Protein AF-A0A7S3V4P1-F1 (afdb_monomer_lite)

Foldseek 3Di:
DDDPDPDDDPDDDPQVPQAAAEAEAEQCFLVPVQVVCVVVHVRHPYGYYDHDDVVRVVNNVVVVVVVDDPPPPDPPPPPVDDDPPPPPPPPPPVPPCPPVPCPPVNVVVVVVVVPDDPVVVCVVVDPPDPPPPPDPVPDPPPPPPPDDDDDDDDDDDDDDDDDDDDDPPPPPPPPPPPPPPPDPPPPPPPPPVPDDPPPPPD

Sequence (202 aa):
AYYDEYNNSEGSEDTNGWDGKTFLDIGSGAGRLVIGVAALHPGIKLCKGLEILPGLHDASLQSLEKCRIRHDTEEIEITEEEHLSTSSETTNSEEFEIEEPLTQGMQSMQNALAEMTPEEWKAILGDFEFDDEMFDASEGNDTIDSGDGVDKEDVVVAKEGEAGTVLDEDDDNVTFNHTAADQRKIEHNIAPAFTLPSDEVL

Structure (mmCIF, N/CA/C/O backbone):
data_AF-A0A7S3V4P1-F1
#
_entry.id   AF-A0A7S3V4P1-F1
#
loop_
_atom_site.group_PDB
_atom_site.id
_atom_site.type_symbol
_atom_site.label_atom_id
_atom_site.label_alt_id
_atom_site.label_comp_id
_atom_site.label_asym_id
_atom_site.label_entity_id
_atom_site.label_seq_id
_atom_site.pdbx_PDB_ins_code
_atom_site.Cartn_x
_atom_site.Cartn_y
_atom_site.Cartn_z
_atom_site.occupancy
_atom_site.B_iso_or_equiv
_atom_site.auth_seq_id
_atom_site.auth_comp_id
_atom_site.auth_asym_id
_atom_site.auth_atom_id
_atom_site.pdbx_PDB_model_num
ATOM 1 N N . ALA A 1 1 ? 7.989 -7.485 29.035 1.00 44.53 1 ALA A N 1
ATOM 2 C CA . ALA A 1 1 ? 6.825 -6.742 28.512 1.00 44.53 1 ALA A CA 1
ATOM 3 C C . ALA A 1 1 ? 5.562 -7.381 29.069 1.00 44.53 1 ALA A C 1
ATOM 5 O O . ALA A 1 1 ? 5.448 -8.598 29.043 1.00 44.53 1 ALA A O 1
ATOM 6 N N . TYR A 1 2 ? 4.703 -6.563 29.670 1.00 44.69 2 TYR A N 1
ATOM 7 C CA . TYR A 1 2 ? 3.450 -6.944 30.317 1.00 44.69 2 TYR A CA 1
ATOM 8 C C . TYR A 1 2 ? 2.461 -7.375 29.223 1.00 44.69 2 TYR A C 1
ATOM 10 O O . TYR A 1 2 ? 2.083 -6.551 28.393 1.00 44.69 2 TYR A O 1
ATOM 18 N N . TYR A 1 3 ? 2.129 -8.665 29.146 1.00 52.84 3 TYR A N 1
ATOM 19 C CA . TYR A 1 3 ? 0.999 -9.108 28.334 1.00 52.84 3 TYR A CA 1
ATOM 20 C C . TYR A 1 3 ? -0.255 -8.728 29.112 1.00 52.84 3 TYR A C 1
ATOM 22 O O . TYR A 1 3 ? -0.565 -9.370 30.112 1.00 52.84 3 TYR A O 1
ATOM 30 N N . ASP A 1 4 ? -0.918 -7.648 28.696 1.00 51.56 4 ASP A N 1
ATOM 31 C CA . ASP A 1 4 ? -2.261 -7.341 29.180 1.00 51.56 4 ASP A CA 1
ATOM 32 C C . ASP A 1 4 ? -3.159 -8.531 28.839 1.00 51.56 4 ASP A C 1
ATOM 34 O O . ASP A 1 4 ? -3.371 -8.864 27.668 1.00 51.56 4 ASP A O 1
ATOM 38 N N . GLU A 1 5 ? -3.628 -9.195 29.891 1.00 57.00 5 GLU A N 1
ATOM 39 C CA . GLU A 1 5 ? -4.655 -10.222 29.846 1.00 57.00 5 GLU A CA 1
ATOM 40 C C . GLU A 1 5 ? -5.869 -9.635 29.121 1.00 57.00 5 GLU A C 1
ATOM 42 O O . GLU A 1 5 ? -6.554 -8.743 29.624 1.00 57.00 5 GLU A O 1
ATOM 47 N N . TYR A 1 6 ? -6.093 -10.099 27.889 1.00 58.38 6 TYR A N 1
ATOM 48 C CA . TYR A 1 6 ? -7.241 -9.703 27.087 1.00 58.38 6 TYR A CA 1
ATOM 49 C C . TYR A 1 6 ? -8.499 -10.209 27.787 1.00 58.38 6 TYR A C 1
ATOM 51 O O . TYR A 1 6 ? -8.833 -11.394 27.757 1.00 58.38 6 TYR A O 1
ATOM 59 N N . ASN A 1 7 ? -9.136 -9.272 28.482 1.00 52.66 7 ASN A N 1
ATOM 60 C CA . ASN A 1 7 ? -10.348 -9.475 29.239 1.00 52.66 7 ASN A CA 1
ATOM 61 C C . ASN A 1 7 ? -11.460 -9.999 28.333 1.00 52.66 7 ASN A C 1
ATOM 63 O O . ASN A 1 7 ? -11.905 -9.356 27.387 1.00 52.66 7 ASN A O 1
ATOM 67 N N . ASN A 1 8 ? -11.892 -11.185 28.724 1.00 58.94 8 ASN A N 1
ATOM 68 C CA . ASN A 1 8 ? -13.164 -11.822 28.477 1.00 58.94 8 ASN A CA 1
ATOM 69 C C . ASN A 1 8 ? -14.328 -10.805 28.538 1.00 58.94 8 ASN A C 1
ATOM 71 O O . ASN A 1 8 ? -14.624 -10.276 29.611 1.00 58.94 8 ASN A O 1
ATOM 75 N N . SER A 1 9 ? -15.015 -10.549 27.423 1.00 52.12 9 SER A N 1
ATOM 76 C CA . SER A 1 9 ? -16.342 -9.924 27.448 1.00 52.12 9 SER A CA 1
ATOM 77 C C . SER A 1 9 ? -17.318 -10.756 26.627 1.00 52.12 9 SER A C 1
ATOM 79 O O . SER A 1 9 ? -17.483 -10.580 25.421 1.00 52.12 9 SER A O 1
ATOM 81 N N . GLU A 1 10 ? -17.958 -11.696 27.315 1.00 61.28 10 GLU A N 1
ATOM 82 C CA . GLU A 1 10 ? -19.198 -12.324 26.874 1.00 61.28 10 GLU A CA 1
ATOM 83 C C . GLU A 1 10 ? -20.291 -11.244 26.830 1.00 61.28 10 GLU A C 1
ATOM 85 O O . GLU A 1 10 ? -20.856 -10.853 27.850 1.00 61.28 10 GLU A O 1
ATOM 90 N N . GLY A 1 11 ? -20.537 -10.708 25.639 1.00 54.47 11 GLY A N 1
ATOM 91 C CA . GLY A 1 11 ? -21.554 -9.696 25.376 1.00 54.47 11 GLY A CA 1
ATOM 92 C C . GLY A 1 11 ? -21.506 -9.334 23.903 1.00 54.47 11 GLY A C 1
ATOM 93 O O . GLY A 1 11 ? -20.830 -8.387 23.527 1.00 54.47 11 GLY A O 1
ATOM 94 N N . SER A 1 12 ? -22.137 -10.167 23.074 1.00 56.47 12 SER A N 1
ATOM 95 C CA . SER A 1 12 ? -22.125 -10.101 21.612 1.00 56.47 12 SER A CA 1
ATOM 96 C C . SER A 1 12 ? -22.849 -8.857 21.091 1.00 56.47 12 SER A C 1
ATOM 98 O O . SER A 1 12 ? -24.005 -8.921 20.676 1.00 56.47 12 SER A O 1
ATOM 100 N N . GLU A 1 13 ? -22.179 -7.715 21.123 1.00 68.12 13 GLU A N 1
ATOM 101 C CA . GLU A 1 13 ? -22.367 -6.733 20.063 1.00 68.12 13 GLU A CA 1
ATOM 102 C C . GLU A 1 13 ? -21.666 -7.301 18.823 1.00 68.12 13 GLU A C 1
ATOM 104 O O . GLU A 1 13 ? -20.587 -7.890 18.949 1.00 68.12 13 GLU A O 1
ATOM 109 N N . ASP A 1 14 ? -22.304 -7.212 17.653 1.00 71.31 14 ASP A N 1
ATOM 110 C CA . ASP A 1 14 ? -21.774 -7.684 16.366 1.00 71.31 14 ASP A CA 1
ATOM 111 C C . ASP A 1 14 ? -20.560 -6.835 15.959 1.00 71.31 14 ASP A C 1
ATOM 113 O O . ASP A 1 14 ? -20.585 -6.026 15.033 1.00 71.31 14 ASP A O 1
ATOM 117 N N . THR A 1 15 ? -19.471 -6.985 16.702 1.00 74.50 15 THR A N 1
ATOM 118 C CA . THR A 1 15 ? -18.179 -6.425 16.350 1.00 74.50 15 THR A CA 1
ATOM 119 C C . THR A 1 15 ? -17.733 -7.155 15.091 1.00 74.50 15 THR A C 1
ATOM 121 O O . THR A 1 15 ? -17.790 -8.382 15.000 1.00 74.50 15 THR A O 1
ATOM 124 N N . ASN A 1 16 ? -17.265 -6.418 14.090 1.00 83.38 16 ASN A N 1
ATOM 125 C CA . ASN A 1 16 ? -16.783 -6.968 12.816 1.00 83.38 16 ASN A CA 1
ATOM 126 C C . ASN A 1 16 ? -15.527 -7.866 12.965 1.00 83.38 16 ASN A C 1
ATOM 128 O O . ASN A 1 16 ? -14.874 -8.202 11.977 1.00 83.38 16 ASN A O 1
ATOM 132 N N . GLY A 1 17 ? -15.154 -8.226 14.197 1.00 88.75 17 GLY A N 1
ATOM 133 C CA . GLY A 1 17 ? -14.006 -9.042 14.539 1.00 88.75 17 GLY A CA 1
ATOM 134 C C . GLY A 1 17 ? -12.674 -8.302 14.474 1.00 88.75 17 GLY A C 1
ATOM 135 O O . GLY A 1 17 ? -11.651 -8.956 14.672 1.00 88.75 17 GLY A O 1
ATOM 136 N N . TRP A 1 18 ? -12.643 -6.992 14.211 1.00 92.69 18 TRP A N 1
ATOM 137 C CA . TRP A 1 18 ? -11.408 -6.200 14.107 1.00 92.69 18 TRP A CA 1
ATOM 138 C C . TRP A 1 18 ? -11.128 -5.314 15.321 1.00 92.69 18 TRP A C 1
ATOM 140 O O . TRP A 1 18 ? -10.020 -4.785 15.444 1.00 92.69 18 TRP A O 1
ATOM 150 N N . ASP A 1 19 ? -12.082 -5.214 16.239 1.00 92.25 19 ASP A N 1
ATOM 151 C CA . ASP A 1 19 ? -11.994 -4.363 17.419 1.00 92.25 19 ASP A CA 1
ATOM 152 C C . ASP A 1 19 ? -10.770 -4.696 18.279 1.00 92.25 19 ASP A C 1
ATOM 154 O O . ASP A 1 19 ? -10.523 -5.842 18.663 1.00 92.25 19 ASP A O 1
ATOM 158 N N . GLY A 1 20 ? -9.943 -3.682 18.538 1.00 90.56 20 GLY A N 1
ATOM 159 C CA . GLY A 1 20 ? -8.727 -3.813 19.342 1.00 90.56 20 GLY A CA 1
ATOM 160 C C . GLY A 1 20 ? -7.566 -4.546 18.653 1.00 90.56 20 GLY A C 1
ATOM 161 O O . GLY A 1 20 ? -6.457 -4.590 19.203 1.00 90.56 20 GLY A O 1
ATOM 162 N N . LYS A 1 21 ? -7.762 -5.091 17.445 1.00 94.38 21 LYS A N 1
ATOM 163 C CA . LYS A 1 21 ? -6.731 -5.851 16.725 1.00 94.38 21 LYS A CA 1
ATOM 164 C C . LYS A 1 21 ? -5.708 -4.941 16.055 1.00 94.38 21 LYS A C 1
ATOM 166 O O . LYS A 1 21 ? -5.938 -3.759 15.815 1.00 94.38 21 LYS A O 1
ATOM 171 N N . THR A 1 22 ? -4.536 -5.508 15.778 1.00 97.25 22 THR A N 1
ATOM 172 C CA . THR A 1 22 ? -3.484 -4.859 14.988 1.00 97.25 22 THR A CA 1
ATOM 173 C C . THR A 1 22 ? -3.376 -5.547 13.638 1.00 97.25 22 THR A C 1
ATOM 175 O O . THR A 1 22 ? -3.262 -6.770 13.582 1.00 97.25 22 THR A O 1
ATOM 178 N N . PHE A 1 23 ? -3.376 -4.764 12.568 1.00 97.75 23 PHE A N 1
ATOM 179 C CA . PHE A 1 23 ? -3.128 -5.225 11.211 1.00 97.75 23 PHE A CA 1
ATOM 180 C C . PHE A 1 23 ? -1.683 -4.930 10.798 1.00 97.75 23 PHE A C 1
ATOM 182 O O . PHE A 1 23 ? -1.154 -3.855 11.095 1.00 97.75 23 PHE A O 1
ATOM 189 N N . LEU A 1 24 ? -1.042 -5.887 10.127 1.00 98.06 24 LEU A N 1
ATOM 190 C CA . LEU A 1 24 ? 0.328 -5.781 9.632 1.00 98.06 24 LEU A CA 1
ATOM 191 C C . LEU A 1 24 ? 0.392 -6.282 8.187 1.00 98.06 24 LEU A C 1
ATOM 193 O O . LEU A 1 24 ? 0.035 -7.426 7.925 1.00 98.06 24 LEU A O 1
ATOM 197 N N . ASP A 1 25 ? 0.906 -5.445 7.292 1.00 98.00 25 ASP A N 1
ATOM 198 C CA . ASP A 1 25 ? 1.126 -5.754 5.879 1.00 98.00 25 ASP A CA 1
ATOM 199 C C . ASP A 1 25 ? 2.624 -5.705 5.545 1.00 98.00 25 ASP A C 1
ATOM 201 O O . ASP A 1 25 ? 3.303 -4.716 5.841 1.00 98.00 25 ASP A O 1
ATOM 205 N N . ILE A 1 26 ? 3.153 -6.781 4.960 1.00 98.00 26 ILE A N 1
ATOM 206 C CA . ILE A 1 26 ? 4.576 -6.932 4.627 1.00 98.00 26 ILE A CA 1
ATOM 207 C C . ILE A 1 26 ? 4.740 -6.783 3.118 1.00 98.00 26 ILE A C 1
ATOM 209 O O . ILE A 1 26 ? 4.175 -7.559 2.355 1.00 98.00 26 ILE A O 1
ATOM 213 N N . GLY A 1 27 ? 5.571 -5.831 2.693 1.00 97.31 27 GLY A N 1
ATOM 214 C CA . GLY A 1 27 ? 5.630 -5.423 1.291 1.00 97.31 27 GLY A CA 1
ATOM 215 C C . GLY A 1 27 ? 4.434 -4.547 0.930 1.00 97.31 27 GLY A C 1
ATOM 216 O O . GLY A 1 27 ? 3.814 -4.740 -0.111 1.00 97.31 27 GLY A O 1
ATOM 217 N N . SER A 1 28 ? 4.097 -3.593 1.805 1.00 97.12 28 SER A N 1
ATOM 218 C CA . SER A 1 28 ? 2.889 -2.772 1.672 1.00 97.12 28 SER A CA 1
ATOM 219 C C . SER A 1 28 ? 2.895 -1.850 0.445 1.00 97.12 28 SER A C 1
ATOM 221 O O . SER A 1 28 ? 1.877 -1.224 0.132 1.00 97.12 28 SER A O 1
ATOM 223 N N . GLY A 1 29 ? 4.037 -1.702 -0.238 1.00 97.62 29 GLY A N 1
ATOM 224 C CA . GLY A 1 29 ? 4.194 -0.864 -1.417 1.00 97.62 29 GLY A CA 1
ATOM 225 C C . GLY A 1 29 ? 3.809 0.581 -1.120 1.00 97.62 29 GLY A C 1
ATOM 226 O O . GLY A 1 29 ? 4.306 1.191 -0.179 1.00 97.62 29 GLY A O 1
ATOM 227 N N . ALA A 1 30 ? 2.862 1.114 -1.893 1.00 96.88 30 ALA A N 1
ATOM 228 C CA . ALA A 1 30 ? 2.317 2.460 -1.699 1.00 96.88 30 ALA A CA 1
ATOM 229 C C . ALA A 1 30 ? 1.303 2.572 -0.534 1.00 96.88 30 ALA A C 1
ATOM 231 O O . ALA A 1 30 ? 0.598 3.571 -0.432 1.00 96.88 30 ALA A O 1
ATOM 232 N N . GLY A 1 31 ? 1.178 1.555 0.327 1.00 96.62 31 GLY A N 1
ATOM 233 C CA . GLY A 1 31 ? 0.348 1.593 1.537 1.00 96.62 31 GLY A CA 1
ATOM 234 C C . GLY A 1 31 ? -1.161 1.499 1.299 1.00 96.62 31 GLY A C 1
ATOM 235 O O . GLY A 1 31 ? -1.932 1.729 2.226 1.00 96.62 31 GLY A O 1
ATOM 236 N N . ARG A 1 32 ? -1.606 1.155 0.081 1.00 97.06 32 ARG A N 1
ATOM 237 C CA . ARG A 1 32 ? -3.034 1.132 -0.294 1.00 97.06 32 ARG A CA 1
ATOM 238 C C . ARG A 1 32 ? -3.864 0.224 0.607 1.00 97.06 32 ARG A C 1
ATOM 240 O O . ARG A 1 32 ? -4.934 0.621 1.051 1.00 97.06 32 ARG A O 1
ATOM 247 N N . LEU A 1 33 ? -3.357 -0.975 0.884 1.00 97.81 33 LEU A N 1
ATOM 248 C CA . LEU A 1 33 ? -4.063 -1.955 1.699 1.00 97.81 33 LEU A CA 1
ATOM 249 C C . LEU A 1 33 ? -4.103 -1.509 3.164 1.00 97.81 33 LEU A C 1
ATOM 251 O O . LEU A 1 33 ? -5.172 -1.486 3.761 1.00 97.81 33 LEU A O 1
ATOM 255 N N . VAL A 1 34 ? -2.972 -1.059 3.713 1.00 97.81 34 VAL A N 1
ATOM 256 C CA . VAL A 1 34 ? -2.883 -0.522 5.083 1.00 97.81 34 VAL A CA 1
ATOM 257 C C . VAL A 1 34 ? -3.867 0.634 5.299 1.00 97.81 34 VAL A C 1
ATOM 259 O O . VAL A 1 34 ? -4.587 0.644 6.294 1.00 97.81 34 VAL A O 1
ATOM 262 N N . ILE A 1 35 ? -3.925 1.585 4.361 1.00 96.69 35 ILE A N 1
ATOM 263 C CA . ILE A 1 35 ? -4.851 2.725 4.413 1.00 96.69 35 ILE A CA 1
ATOM 264 C C . ILE A 1 35 ? -6.303 2.251 4.261 1.00 96.69 35 ILE A C 1
ATOM 266 O O . ILE A 1 35 ? -7.165 2.674 5.026 1.00 96.69 35 ILE A O 1
ATOM 270 N N . GLY A 1 36 ? -6.575 1.349 3.314 1.00 96.62 36 GLY A N 1
ATOM 271 C CA . GLY A 1 36 ? -7.912 0.804 3.084 1.00 96.62 36 GLY A CA 1
ATOM 272 C C . GLY A 1 36 ? -8.463 0.057 4.298 1.00 96.62 36 GLY A C 1
ATOM 273 O O . GLY A 1 36 ? -9.595 0.299 4.700 1.00 96.62 36 GLY A O 1
ATOM 274 N N . VAL A 1 37 ? -7.650 -0.787 4.939 1.00 96.88 37 VAL A N 1
ATOM 275 C CA . VAL A 1 37 ? -8.032 -1.501 6.167 1.00 96.88 37 VAL A CA 1
ATOM 276 C C . VAL A 1 37 ? -8.323 -0.516 7.297 1.00 96.88 37 VAL A C 1
ATOM 278 O O . VAL A 1 37 ? -9.338 -0.661 7.973 1.00 96.88 37 VAL A O 1
ATOM 281 N N . ALA A 1 38 ? -7.486 0.510 7.473 1.00 95.38 38 ALA A N 1
ATOM 282 C CA . ALA A 1 38 ? -7.721 1.541 8.482 1.00 95.38 38 ALA A CA 1
ATOM 283 C C . ALA A 1 38 ? -9.034 2.311 8.245 1.00 95.38 38 ALA A C 1
ATOM 285 O O . ALA A 1 38 ? -9.712 2.662 9.206 1.00 95.38 38 ALA A O 1
ATOM 286 N N . ALA A 1 39 ? -9.406 2.551 6.983 1.00 94.38 39 ALA A N 1
ATOM 287 C CA . ALA A 1 39 ? -10.650 3.230 6.626 1.00 94.38 39 ALA A CA 1
ATOM 288 C C . ALA A 1 39 ? -11.895 2.335 6.780 1.00 94.38 39 ALA A C 1
ATOM 290 O O . ALA A 1 39 ? -12.938 2.807 7.224 1.00 94.38 39 ALA A O 1
ATOM 291 N N . LEU A 1 40 ? -11.797 1.051 6.419 1.00 95.12 40 LEU A N 1
ATOM 292 C CA . LEU A 1 40 ? -12.922 0.106 6.436 1.00 95.12 40 LEU A CA 1
ATOM 293 C C . LEU A 1 40 ? -13.212 -0.476 7.827 1.00 95.12 40 LEU A C 1
ATOM 295 O O . LEU A 1 40 ? -14.332 -0.916 8.086 1.00 95.12 40 LEU A O 1
ATOM 299 N N . HIS A 1 41 ? -12.222 -0.494 8.722 1.00 95.00 41 HIS A N 1
ATOM 300 C CA . HIS A 1 41 ? -12.328 -1.132 10.034 1.00 95.00 41 HIS A CA 1
ATOM 301 C C . HIS A 1 41 ? -12.045 -0.132 11.166 1.00 95.00 41 HIS A C 1
ATOM 303 O O . HIS A 1 41 ? -10.955 -0.148 11.735 1.00 95.00 41 HIS A O 1
ATOM 309 N N . PRO A 1 42 ? -13.022 0.711 11.556 1.00 90.12 42 PRO A N 1
ATOM 310 C CA . PRO A 1 42 ? -12.816 1.765 12.558 1.00 90.12 42 PRO A CA 1
ATOM 311 C C . PRO A 1 42 ? -12.462 1.238 13.957 1.00 90.12 42 PRO A C 1
ATOM 313 O O . PRO A 1 42 ? -11.856 1.954 14.749 1.00 90.12 42 PRO A O 1
ATOM 316 N N . GLY A 1 43 ? -12.808 -0.015 14.264 1.00 90.81 43 GLY A N 1
ATOM 317 C CA . GLY A 1 43 ? -12.437 -0.667 15.520 1.00 90.81 43 GLY A CA 1
ATOM 318 C C . GLY A 1 43 ? -10.978 -1.123 15.592 1.00 90.81 43 GLY A C 1
ATOM 319 O O . GLY A 1 43 ? -10.502 -1.522 16.661 1.00 90.81 43 GLY A O 1
ATOM 320 N N . ILE A 1 44 ? -10.234 -1.072 14.482 1.00 95.75 44 ILE A N 1
ATOM 321 C CA . ILE A 1 44 ? -8.851 -1.532 14.462 1.00 95.75 44 ILE A CA 1
ATOM 322 C C . ILE A 1 44 ? -7.963 -0.612 15.299 1.00 95.75 44 ILE A C 1
ATOM 324 O O . ILE A 1 44 ? -7.951 0.607 15.146 1.00 95.75 44 ILE A O 1
ATOM 328 N N . LYS A 1 45 ? -7.175 -1.200 16.201 1.00 95.69 45 LYS A N 1
ATOM 329 C CA . LYS A 1 45 ? -6.316 -0.433 17.113 1.00 95.69 45 LYS A CA 1
ATOM 330 C C . LYS A 1 45 ? -5.146 0.209 16.379 1.00 95.69 45 LYS A C 1
ATOM 332 O O . LYS A 1 45 ? -4.700 1.294 16.745 1.00 95.69 45 LYS A O 1
ATOM 337 N N . LEU A 1 46 ? -4.570 -0.516 15.422 1.00 96.06 46 LEU A N 1
ATOM 338 C CA . LEU A 1 46 ? -3.332 -0.125 14.760 1.00 96.06 46 LEU A CA 1
ATOM 339 C C . LEU A 1 46 ? -3.181 -0.837 13.417 1.00 96.06 46 LEU A C 1
ATOM 341 O O . LEU A 1 46 ? -3.320 -2.054 13.349 1.00 96.06 46 LEU A O 1
ATOM 345 N N . CYS A 1 47 ? -2.807 -0.096 12.377 1.00 97.75 47 CYS A N 1
ATOM 346 C CA . CYS A 1 47 ? -2.390 -0.648 11.090 1.00 97.75 47 CYS A CA 1
ATOM 347 C C . CYS A 1 47 ? -0.914 -0.318 10.848 1.00 97.75 47 CYS A C 1
ATOM 349 O O . CYS A 1 47 ? -0.493 0.825 11.035 1.00 97.75 47 CYS A O 1
ATOM 351 N N . LYS A 1 48 ? -0.117 -1.308 10.446 1.00 97.94 48 LYS A N 1
ATOM 352 C CA . LYS A 1 48 ? 1.307 -1.157 10.123 1.00 97.94 48 LYS A CA 1
ATOM 353 C C . LYS A 1 48 ? 1.591 -1.693 8.725 1.00 97.94 48 LYS A C 1
ATOM 355 O O . LYS A 1 48 ? 1.219 -2.816 8.416 1.00 97.94 48 LYS A O 1
ATOM 360 N N . GLY A 1 49 ? 2.296 -0.906 7.920 1.00 97.69 49 GLY A N 1
ATOM 361 C CA . GLY A 1 49 ? 2.898 -1.352 6.665 1.00 97.69 49 GLY A CA 1
ATOM 362 C C . GLY A 1 49 ? 4.412 -1.420 6.796 1.00 97.69 49 GLY A C 1
ATOM 363 O O . GLY A 1 49 ? 5.019 -0.516 7.375 1.00 97.69 49 GLY A O 1
ATOM 364 N N . LEU A 1 50 ? 5.020 -2.485 6.283 1.00 98.12 50 LEU A N 1
ATOM 365 C CA . LEU A 1 50 ? 6.466 -2.615 6.141 1.00 98.12 50 LEU A CA 1
ATOM 366 C C . LEU A 1 50 ? 6.827 -2.582 4.659 1.00 98.12 50 LEU A C 1
ATOM 368 O O . LEU A 1 50 ? 6.345 -3.405 3.885 1.00 98.12 50 LEU A O 1
ATOM 372 N N . GLU A 1 51 ? 7.712 -1.664 4.282 1.00 98.00 51 GLU A N 1
ATOM 373 C CA . GLU A 1 51 ? 8.210 -1.520 2.916 1.00 98.00 51 GLU A CA 1
ATOM 374 C C . GLU A 1 51 ? 9.729 -1.328 2.939 1.00 98.00 51 GLU A C 1
ATOM 376 O O . GLU A 1 51 ? 10.253 -0.541 3.728 1.00 98.00 51 GLU A O 1
ATOM 381 N N . ILE A 1 52 ? 10.436 -2.080 2.095 1.00 98.12 52 ILE A N 1
ATOM 382 C CA . ILE A 1 52 ? 11.905 -2.095 2.033 1.00 98.12 52 ILE A CA 1
ATOM 383 C C . ILE A 1 52 ? 12.402 -1.118 0.962 1.00 98.12 52 ILE A C 1
ATOM 385 O O . ILE A 1 52 ? 13.501 -0.574 1.078 1.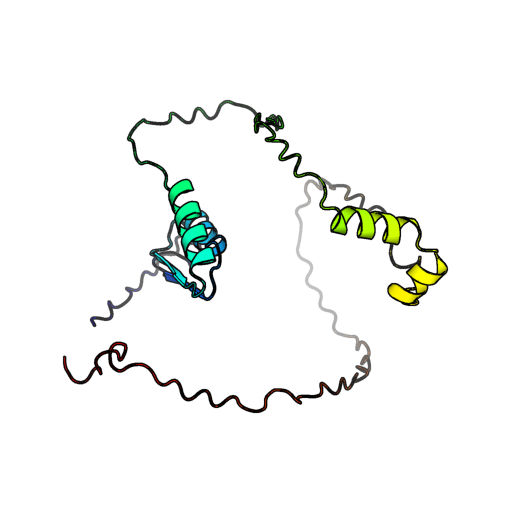00 98.12 52 ILE A O 1
ATOM 389 N N . LEU A 1 53 ? 11.608 -0.886 -0.086 1.00 97.69 53 LEU A N 1
ATOM 390 C CA . LEU A 1 53 ? 11.947 0.004 -1.183 1.00 97.69 53 LEU A CA 1
ATOM 391 C C . LEU A 1 53 ? 11.621 1.457 -0.802 1.00 97.69 53 LEU A C 1
ATOM 393 O O . LEU A 1 53 ? 10.445 1.816 -0.706 1.00 97.69 53 LEU A O 1
ATOM 397 N N . PRO A 1 54 ? 12.630 2.335 -0.652 1.00 96.25 54 PRO A N 1
ATOM 398 C CA . PRO A 1 54 ? 12.420 3.692 -0.150 1.00 96.25 54 PRO A CA 1
ATOM 399 C C . PRO A 1 54 ? 11.485 4.515 -1.045 1.00 96.25 54 PRO A C 1
ATOM 401 O O . PRO A 1 54 ? 10.630 5.225 -0.536 1.00 96.25 54 PRO A O 1
ATOM 404 N N . GLY A 1 55 ? 11.556 4.346 -2.371 1.00 97.12 55 GLY A N 1
ATOM 405 C CA . GLY A 1 55 ? 10.660 5.055 -3.291 1.00 97.12 55 GLY A CA 1
ATOM 406 C C . GLY A 1 55 ? 9.178 4.703 -3.103 1.00 97.12 55 GLY A C 1
ATOM 407 O O . GLY A 1 55 ? 8.322 5.579 -3.214 1.00 97.12 55 GLY A O 1
ATOM 408 N N . LEU A 1 56 ? 8.862 3.443 -2.775 1.00 97.19 56 LEU A N 1
ATOM 409 C CA . LEU A 1 56 ? 7.486 3.032 -2.474 1.00 97.19 56 LEU A CA 1
ATOM 410 C C . LEU A 1 56 ? 7.067 3.461 -1.067 1.00 97.19 56 LEU A C 1
ATOM 412 O O . LEU A 1 56 ? 5.936 3.905 -0.882 1.00 97.19 56 LEU A O 1
ATOM 416 N N . HIS A 1 57 ? 7.988 3.401 -0.103 1.00 97.44 57 HIS A N 1
ATOM 417 C CA . HIS A 1 57 ? 7.758 3.916 1.241 1.00 97.44 57 HIS A CA 1
ATOM 418 C C . HIS A 1 57 ? 7.393 5.407 1.214 1.00 97.44 57 HIS A C 1
ATOM 420 O O . HIS A 1 57 ? 6.360 5.794 1.761 1.00 97.44 57 HIS A O 1
ATOM 426 N N . ASP A 1 58 ? 8.160 6.232 0.505 1.00 97.75 58 ASP A N 1
ATOM 427 C CA . ASP A 1 58 ? 7.896 7.667 0.378 1.00 97.75 58 ASP A CA 1
ATOM 428 C C . ASP A 1 58 ? 6.545 7.929 -0.305 1.00 97.75 58 ASP A C 1
ATOM 430 O O . ASP A 1 58 ? 5.765 8.769 0.150 1.00 97.75 58 ASP A O 1
ATOM 434 N N . ALA A 1 59 ? 6.219 7.164 -1.353 1.00 96.44 59 ALA A N 1
ATOM 435 C CA . ALA A 1 59 ? 4.912 7.232 -2.005 1.00 96.44 59 ALA A CA 1
ATOM 436 C C . ALA A 1 59 ? 3.758 6.857 -1.051 1.00 96.44 59 ALA A C 1
ATOM 438 O O . ALA A 1 59 ? 2.684 7.468 -1.103 1.00 96.44 59 ALA A O 1
ATOM 439 N N . SER A 1 60 ? 3.973 5.893 -0.150 1.00 96.88 60 SER A N 1
ATOM 440 C CA . SER A 1 60 ? 2.996 5.513 0.877 1.00 96.88 60 SER A CA 1
ATOM 441 C C . SER A 1 60 ? 2.774 6.620 1.908 1.00 96.88 60 SER A C 1
ATOM 443 O O . SER A 1 60 ? 1.628 6.925 2.232 1.00 96.88 60 SER A O 1
ATOM 445 N N . LEU A 1 61 ? 3.840 7.297 2.351 1.00 96.38 61 LEU A N 1
ATOM 446 C CA . LEU A 1 61 ? 3.751 8.426 3.281 1.00 96.38 61 LEU A CA 1
ATOM 447 C C . LEU A 1 61 ? 3.007 9.612 2.658 1.00 96.38 61 LEU A C 1
ATOM 449 O O . LEU A 1 61 ? 2.166 10.227 3.310 1.00 96.38 61 LEU A O 1
ATOM 453 N N . GLN A 1 62 ? 3.265 9.908 1.382 1.00 96.19 62 GLN A N 1
ATOM 454 C CA . GLN A 1 62 ? 2.527 10.943 0.651 1.00 96.19 62 GLN A CA 1
ATOM 455 C C . GLN A 1 62 ? 1.040 10.601 0.518 1.00 96.19 62 GLN A C 1
ATOM 457 O O . GLN A 1 62 ? 0.193 11.482 0.647 1.00 96.19 62 GLN A O 1
ATOM 462 N N . SER A 1 63 ? 0.718 9.331 0.259 1.00 95.25 63 SER A N 1
ATOM 463 C CA . SER A 1 63 ? -0.671 8.863 0.183 1.00 95.25 63 SER A CA 1
ATOM 464 C C . SER A 1 63 ? -1.367 8.991 1.539 1.00 95.25 63 SER A C 1
ATOM 466 O O . SER A 1 63 ? -2.474 9.517 1.612 1.00 95.25 63 SER A O 1
ATOM 468 N N . LEU A 1 64 ? -0.685 8.603 2.620 1.00 94.12 64 LEU A N 1
ATOM 469 C CA . LEU A 1 64 ? -1.186 8.733 3.986 1.00 94.12 64 LEU A CA 1
ATOM 470 C C . LEU A 1 64 ? -1.474 10.193 4.361 1.00 94.12 64 LEU A C 1
ATOM 472 O O . LEU A 1 64 ? -2.526 10.476 4.928 1.00 94.12 64 LEU A O 1
ATOM 476 N N . GLU A 1 65 ? -0.581 11.126 4.020 1.00 94.19 65 GLU A N 1
ATOM 477 C CA . GLU A 1 65 ? -0.775 12.549 4.327 1.00 94.19 65 GLU A CA 1
ATOM 478 C C . GLU A 1 65 ? -1.988 13.139 3.592 1.00 94.19 65 GLU A C 1
ATOM 480 O O . GLU A 1 65 ? -2.710 13.954 4.161 1.00 94.19 65 GLU A O 1
ATOM 485 N N . LYS A 1 66 ? -2.272 12.685 2.364 1.00 91.75 66 LYS A N 1
ATOM 486 C CA . LYS A 1 66 ? -3.484 13.080 1.622 1.00 91.75 66 LYS A CA 1
ATOM 487 C C . LYS A 1 66 ? -4.767 12.558 2.268 1.00 91.75 66 LYS A C 1
ATOM 489 O O . LYS A 1 66 ? -5.789 13.231 2.210 1.00 91.75 66 LYS A O 1
ATOM 494 N N . CYS A 1 67 ? -4.717 11.376 2.876 1.00 90.06 67 CYS A N 1
ATOM 495 C CA . CYS A 1 67 ? -5.850 10.780 3.585 1.00 90.06 67 CYS A CA 1
ATOM 496 C C . CYS A 1 67 ? -6.025 11.326 5.009 1.00 90.06 67 CYS A C 1
ATOM 498 O O . CYS A 1 67 ? -7.004 10.991 5.677 1.00 90.06 67 CYS A O 1
ATOM 500 N N . ARG A 1 68 ? -5.090 12.144 5.504 1.00 88.88 68 ARG A N 1
ATOM 501 C CA . ARG A 1 68 ? -5.158 12.696 6.853 1.00 88.88 68 ARG A CA 1
ATOM 502 C C . ARG A 1 68 ? -6.253 13.757 6.909 1.00 88.88 68 ARG A C 1
ATOM 504 O O . ARG A 1 68 ? -6.048 14.899 6.503 1.00 88.88 68 ARG A O 1
ATOM 511 N N . ILE A 1 69 ? -7.417 13.379 7.435 1.00 80.50 69 ILE A N 1
ATOM 512 C CA . ILE A 1 69 ? -8.495 14.324 7.729 1.00 80.50 69 ILE A CA 1
ATOM 513 C C . ILE A 1 69 ? -7.932 15.347 8.715 1.00 80.50 69 ILE A C 1
ATOM 515 O O . ILE A 1 69 ? -7.499 15.005 9.820 1.00 80.50 69 ILE A O 1
ATOM 519 N N . ARG A 1 70 ? -7.879 16.615 8.301 1.00 77.12 70 ARG A N 1
ATOM 520 C CA . ARG A 1 70 ? -7.565 17.699 9.225 1.00 77.12 70 ARG A CA 1
ATOM 521 C C . ARG A 1 70 ? -8.752 17.800 10.170 1.00 77.12 70 ARG A C 1
ATOM 523 O O . ARG A 1 70 ? -9.835 18.173 9.742 1.00 77.12 70 ARG A O 1
ATOM 530 N N . HIS A 1 71 ? -8.554 17.461 11.441 1.00 59.44 71 HIS A N 1
ATOM 531 C CA . HIS A 1 71 ? -9.507 17.759 12.516 1.00 59.44 71 HIS A CA 1
ATOM 532 C C . HIS A 1 71 ? -9.540 19.271 12.817 1.00 59.44 71 HIS A C 1
ATOM 534 O O . HIS A 1 71 ? -9.535 19.696 13.972 1.00 59.44 71 HIS A O 1
ATOM 540 N N . ASP A 1 72 ? -9.540 20.098 11.774 1.00 67.69 72 ASP A N 1
ATOM 541 C CA . ASP A 1 72 ? -9.839 21.508 11.904 1.00 67.69 72 ASP A CA 1
ATOM 542 C C . ASP A 1 72 ? -11.357 21.572 12.083 1.00 67.69 72 ASP A C 1
ATOM 544 O O . ASP A 1 72 ? -12.129 21.321 11.166 1.00 67.69 72 ASP A O 1
ATOM 548 N N . THR A 1 73 ? -11.732 21.738 13.348 1.00 51.06 73 THR A N 1
ATOM 549 C CA . THR A 1 73 ? -13.070 21.759 13.950 1.00 51.06 73 THR A CA 1
ATOM 550 C C . THR A 1 73 ? -14.023 22.765 13.286 1.00 51.06 73 THR A C 1
ATOM 552 O O . THR A 1 73 ? -14.406 23.760 13.892 1.00 51.06 73 THR A O 1
ATOM 555 N N . GLU A 1 74 ? -14.412 22.530 12.042 1.00 62.59 74 GLU A N 1
ATOM 556 C CA . GLU A 1 74 ? -15.609 23.116 11.455 1.00 62.59 74 GLU A CA 1
ATOM 557 C C . GLU A 1 74 ? -16.630 21.986 11.369 1.00 62.59 74 GLU A C 1
ATOM 559 O O . GLU A 1 74 ? -16.382 20.958 10.742 1.00 62.59 74 GLU A O 1
ATOM 564 N N . GLU A 1 75 ? -17.732 22.126 12.109 1.00 62.06 75 GLU A N 1
ATOM 565 C CA . GLU A 1 75 ? -18.884 21.235 12.020 1.00 62.06 75 GLU A CA 1
ATOM 566 C C . GLU A 1 75 ? -19.338 21.215 10.557 1.00 62.06 75 GLU A C 1
ATOM 568 O O . GLU A 1 75 ? -20.016 22.128 10.090 1.00 62.06 75 GLU A O 1
ATOM 573 N N . ILE A 1 76 ? -18.906 20.203 9.803 1.00 60.12 76 ILE A N 1
ATOM 574 C CA . ILE A 1 76 ? -19.461 19.929 8.486 1.00 60.12 76 ILE A CA 1
ATOM 575 C C . ILE A 1 76 ? -20.872 19.429 8.773 1.00 60.12 76 ILE A C 1
ATOM 577 O O . ILE A 1 76 ? -21.077 18.263 9.108 1.00 60.12 76 ILE A O 1
ATOM 581 N N . GLU A 1 77 ? -21.835 20.345 8.724 1.00 61.31 77 GLU A N 1
ATOM 582 C CA . GLU A 1 77 ? -23.256 20.039 8.642 1.00 61.31 77 GLU A CA 1
ATOM 583 C C . GLU A 1 77 ? -23.448 19.237 7.347 1.00 61.31 77 GLU A C 1
ATOM 585 O O . GLU A 1 77 ? -23.607 19.791 6.258 1.00 61.31 77 GLU A O 1
ATOM 590 N N . ILE A 1 78 ? -23.335 17.908 7.448 1.00 59.34 78 ILE A N 1
ATOM 591 C CA . ILE A 1 78 ? -23.684 16.989 6.367 1.00 59.34 78 ILE A CA 1
ATOM 592 C C . ILE A 1 78 ? -25.200 17.096 6.233 1.00 59.34 78 ILE A C 1
ATOM 594 O O . ILE A 1 78 ? -25.963 16.421 6.919 1.00 59.34 78 ILE A O 1
ATOM 598 N N . THR A 1 79 ? -25.640 18.031 5.403 1.00 52.03 79 THR A N 1
ATOM 599 C CA . THR A 1 79 ? -27.031 18.140 4.993 1.00 52.03 79 THR A CA 1
ATOM 600 C C . THR A 1 79 ? -27.289 16.961 4.060 1.00 52.03 79 THR A C 1
ATOM 602 O O . THR A 1 79 ? -26.817 16.935 2.930 1.00 52.03 79 THR A O 1
ATOM 605 N N . GLU A 1 80 ? -28.001 15.948 4.563 1.00 67.25 80 GLU A N 1
ATOM 606 C CA . GLU A 1 80 ? -28.376 14.700 3.867 1.00 67.25 80 GLU A CA 1
ATOM 607 C C . GLU A 1 80 ? -29.315 14.907 2.655 1.00 67.25 80 GLU A C 1
ATOM 609 O O . GLU A 1 80 ? -29.908 13.959 2.143 1.00 67.25 80 GLU A O 1
ATOM 614 N N . GLU A 1 81 ? -29.463 16.136 2.168 1.00 58.34 81 GLU A N 1
ATOM 615 C CA . GLU A 1 81 ? -30.354 16.489 1.071 1.00 58.34 81 GLU A CA 1
ATOM 616 C C . GLU A 1 81 ? -29.566 16.932 -0.160 1.00 58.34 81 GLU A C 1
ATOM 618 O O . GLU A 1 81 ? -29.683 18.078 -0.556 1.00 58.34 81 GLU A O 1
ATOM 623 N N . GLU A 1 82 ? -28.822 16.044 -0.822 1.00 51.66 82 GLU A N 1
ATOM 624 C CA . GLU A 1 82 ? -28.729 16.130 -2.284 1.00 51.66 82 GLU A CA 1
ATOM 625 C C . GLU A 1 82 ? -28.670 14.740 -2.916 1.00 51.66 82 GLU A C 1
ATOM 627 O O . GLU A 1 82 ? -27.908 13.847 -2.547 1.00 51.66 82 GLU A O 1
ATOM 632 N N . HIS A 1 83 ? -29.571 14.575 -3.876 1.00 48.91 83 HIS A N 1
ATOM 633 C CA . HIS A 1 83 ? -29.770 13.399 -4.688 1.00 48.91 83 HIS A CA 1
ATOM 634 C C . HIS A 1 83 ? -28.461 12.898 -5.297 1.00 48.91 83 HIS A C 1
ATOM 636 O O . HIS A 1 83 ? -27.702 13.665 -5.883 1.00 48.91 83 HIS A O 1
ATOM 642 N N . LEU A 1 84 ? -28.308 11.574 -5.273 1.00 51.53 84 LEU A N 1
ATOM 643 C CA . LEU A 1 84 ? -27.395 10.777 -6.087 1.00 51.53 84 LEU A CA 1
ATOM 644 C C . LEU A 1 84 ? -27.687 10.979 -7.590 1.00 51.53 84 LEU A C 1
ATOM 646 O O . LEU A 1 84 ? -28.157 10.084 -8.287 1.00 51.53 84 LEU A O 1
ATOM 650 N N . SER A 1 85 ? -27.437 12.180 -8.098 1.00 44.12 85 SER A N 1
ATOM 651 C CA . SER A 1 85 ? -27.112 12.395 -9.494 1.00 44.12 85 SER A CA 1
ATOM 652 C C . SER A 1 85 ? -25.619 12.175 -9.576 1.00 44.12 85 SER A C 1
ATOM 654 O O . SER A 1 85 ? -24.827 13.027 -9.190 1.00 44.12 85 SER A O 1
ATOM 656 N N . THR A 1 86 ? -25.238 10.992 -10.039 1.00 42.94 86 THR A N 1
ATOM 657 C CA . THR A 1 86 ? -23.889 10.686 -10.503 1.00 42.94 86 THR A CA 1
ATOM 658 C C . THR A 1 86 ? -23.599 11.557 -11.728 1.00 42.94 86 THR A C 1
ATOM 660 O O . THR A 1 86 ? -23.557 11.089 -12.861 1.00 42.94 86 THR A O 1
ATOM 663 N N . SER A 1 87 ? -23.463 12.864 -11.524 1.00 42.53 87 SER A N 1
ATOM 664 C CA . SER A 1 87 ? -22.757 13.725 -12.444 1.00 42.53 87 SER A CA 1
ATOM 665 C C . SER A 1 87 ? -21.297 13.357 -12.286 1.00 42.53 87 SER A C 1
ATOM 667 O O . SER A 1 87 ? -20.679 13.611 -11.256 1.00 42.53 87 SER A O 1
ATOM 669 N N . SER A 1 88 ? -20.774 12.704 -13.314 1.00 46.81 88 SER A N 1
ATOM 670 C CA . SER A 1 88 ? -19.373 12.746 -13.685 1.00 46.81 88 SER A CA 1
ATOM 671 C C . SER A 1 88 ? -18.912 14.206 -13.691 1.00 46.81 88 SER A C 1
ATOM 673 O O . SER A 1 88 ? -18.930 14.877 -14.722 1.00 46.81 88 SER A O 1
ATOM 675 N N . GLU A 1 89 ? -18.556 14.728 -12.522 1.00 47.62 89 GLU A N 1
ATOM 676 C CA . GLU A 1 89 ? -17.713 15.900 -12.408 1.00 47.62 89 GLU A CA 1
ATOM 677 C C . GLU A 1 89 ? -16.351 15.470 -12.932 1.00 47.62 89 GLU A C 1
ATOM 679 O O . GLU A 1 89 ? -15.487 14.957 -12.223 1.00 47.62 89 GLU A O 1
ATOM 684 N N . THR A 1 90 ? -16.197 15.647 -14.241 1.00 48.00 90 THR A N 1
ATOM 685 C CA . THR A 1 90 ? -14.951 16.053 -14.873 1.00 48.00 90 THR A CA 1
ATOM 686 C C . THR A 1 90 ? -14.418 17.213 -14.042 1.00 48.00 90 THR A C 1
ATOM 688 O O . THR A 1 90 ? -14.710 18.381 -14.294 1.00 48.00 90 THR A O 1
ATOM 691 N N . THR A 1 91 ? -13.680 16.896 -12.980 1.00 40.91 91 THR A N 1
ATOM 692 C CA . THR A 1 91 ? -12.736 17.848 -12.437 1.00 40.91 91 THR A CA 1
ATOM 693 C C . THR A 1 91 ? -11.894 18.245 -13.636 1.00 40.91 91 THR A C 1
ATOM 695 O O . THR A 1 91 ? -11.363 17.384 -14.341 1.00 40.91 91 THR A O 1
ATOM 698 N N . ASN A 1 92 ? -11.849 19.546 -13.922 1.00 48.41 92 ASN A N 1
ATOM 699 C CA . ASN A 1 92 ? -10.771 20.144 -14.695 1.00 48.41 92 ASN A CA 1
ATOM 700 C C . ASN A 1 92 ? -9.478 19.823 -13.934 1.00 48.41 92 ASN A C 1
ATOM 702 O O . ASN A 1 92 ? -8.913 20.654 -13.228 1.00 48.41 92 ASN A O 1
ATOM 706 N N . SER A 1 93 ? -9.030 18.576 -14.045 1.00 49.78 93 SER A N 1
ATOM 707 C CA . SER A 1 93 ? -7.631 18.301 -14.217 1.00 49.78 93 SER A CA 1
ATOM 708 C C . SER A 1 93 ? -7.295 19.166 -15.413 1.00 49.78 93 SER A C 1
ATOM 710 O O . SER A 1 93 ? -7.788 18.913 -16.510 1.00 49.78 93 SER A O 1
ATOM 712 N N . GLU A 1 94 ? -6.593 20.272 -15.174 1.00 52.03 94 GLU A N 1
ATOM 713 C CA . GLU A 1 94 ? -5.720 20.813 -16.197 1.00 52.03 94 GLU A CA 1
ATOM 714 C C . GLU A 1 94 ? -4.940 19.597 -16.673 1.00 52.03 94 GLU A C 1
ATOM 716 O O . GLU A 1 94 ? -4.054 19.092 -15.980 1.00 52.03 94 GLU A O 1
ATOM 721 N N . GLU A 1 95 ? -5.425 19.024 -17.771 1.00 54.91 95 GLU A N 1
ATOM 722 C CA . GLU A 1 95 ? -4.753 18.032 -18.563 1.00 54.91 95 GLU A CA 1
ATOM 723 C C . GLU A 1 95 ? -3.496 18.770 -18.972 1.00 54.91 95 GLU A C 1
ATOM 725 O O . GLU A 1 95 ? -3.455 19.552 -19.919 1.00 54.91 95 GLU A O 1
ATOM 730 N N . PHE A 1 96 ? -2.488 18.654 -18.114 1.00 45.72 96 PHE A N 1
ATOM 731 C CA . PHE A 1 96 ? -1.131 18.934 -18.470 1.00 45.72 96 PHE A CA 1
ATOM 732 C C . PHE A 1 96 ? -0.879 17.852 -19.509 1.00 45.72 96 PHE A C 1
ATOM 734 O O . PHE A 1 96 ? -0.481 16.736 -19.173 1.00 45.72 96 PHE A O 1
ATOM 741 N N . GLU A 1 97 ? -1.255 18.152 -20.755 1.00 57.12 97 GLU A N 1
ATOM 742 C CA . GLU A 1 97 ? -0.765 17.490 -21.944 1.00 57.12 97 GLU A CA 1
ATOM 743 C C . GLU A 1 97 ? 0.744 17.664 -21.839 1.00 57.12 97 GLU A C 1
ATOM 745 O O . GLU A 1 97 ? 1.345 18.630 -22.313 1.00 57.12 97 GLU A O 1
ATOM 750 N N . ILE A 1 98 ? 1.372 16.752 -21.101 1.00 58.91 98 ILE A N 1
ATOM 751 C CA . ILE A 1 98 ? 2.777 16.467 -21.243 1.00 58.91 98 ILE A CA 1
ATOM 752 C C . ILE A 1 98 ? 2.827 15.838 -22.627 1.00 58.91 98 ILE A C 1
ATOM 754 O O . ILE A 1 98 ? 2.775 14.622 -22.795 1.00 58.91 98 ILE A O 1
ATOM 758 N N . GLU A 1 99 ? 2.841 16.710 -23.631 1.00 61.88 99 GLU A N 1
ATOM 759 C CA . GLU A 1 99 ? 3.149 16.416 -25.016 1.00 61.88 99 GLU A CA 1
ATOM 760 C C . GLU A 1 99 ? 4.647 16.088 -25.039 1.00 61.88 99 GLU A C 1
ATOM 762 O O . GLU A 1 99 ? 5.484 16.811 -25.574 1.00 61.88 99 GLU A O 1
ATOM 767 N N . GLU A 1 100 ? 5.025 15.031 -24.317 1.00 73.50 100 GLU A N 1
ATOM 768 C CA . GLU A 1 100 ? 6.359 14.480 -24.364 1.00 73.50 100 GLU A CA 1
ATOM 769 C C . GLU A 1 100 ? 6.509 13.970 -25.794 1.00 73.50 100 GLU A C 1
ATOM 771 O O . GLU A 1 100 ? 5.788 13.049 -26.196 1.00 73.50 100 GLU A O 1
ATOM 776 N N . PRO A 1 101 ? 7.375 14.603 -26.609 1.00 74.62 101 PRO A N 1
ATOM 777 C CA . PRO A 1 101 ? 7.497 14.231 -28.001 1.00 74.62 101 PRO A CA 1
ATOM 778 C C . PRO A 1 101 ? 7.877 12.761 -28.030 1.00 74.62 101 PRO A C 1
ATOM 780 O O . PRO A 1 101 ? 8.907 12.375 -27.467 1.00 74.62 101 PRO A O 1
ATOM 783 N N . LEU A 1 102 ? 7.013 11.954 -28.655 1.00 77.31 102 LEU A N 1
ATOM 784 C CA . LEU A 1 102 ? 7.188 10.515 -28.748 1.00 77.31 102 LEU A CA 1
ATOM 785 C C . LEU A 1 102 ? 8.630 10.257 -29.173 1.00 77.31 102 LEU A C 1
ATOM 787 O O . LEU A 1 102 ? 9.042 10.692 -30.255 1.00 77.31 102 LEU A O 1
ATOM 791 N N . THR A 1 103 ? 9.415 9.641 -28.289 1.00 88.06 103 THR A N 1
ATOM 792 C CA . THR A 1 103 ? 10.850 9.510 -28.539 1.00 88.06 103 THR A CA 1
ATOM 793 C C . THR A 1 103 ? 11.059 8.803 -29.877 1.00 88.06 103 THR A C 1
ATOM 795 O O . THR A 1 103 ? 10.268 7.941 -30.268 1.00 88.06 103 THR A O 1
ATOM 798 N N . GLN A 1 104 ? 12.125 9.146 -30.602 1.00 90.06 104 GLN A N 1
ATOM 799 C CA . GLN A 1 104 ? 12.392 8.558 -31.920 1.00 90.06 104 GLN A CA 1
ATOM 800 C C . GLN A 1 104 ? 12.384 7.013 -31.886 1.00 90.06 104 GLN A C 1
ATOM 802 O O . GLN A 1 104 ? 11.963 6.371 -32.847 1.00 90.06 104 GLN A O 1
ATOM 807 N N . GLY A 1 105 ? 12.784 6.416 -30.755 1.00 90.75 105 GLY A N 1
ATOM 808 C CA . GLY A 1 105 ? 12.696 4.973 -30.527 1.00 90.75 105 GLY A CA 1
ATOM 809 C C . GLY A 1 105 ? 11.259 4.443 -30.470 1.00 90.75 105 GLY A C 1
ATOM 810 O O . GLY A 1 105 ? 10.967 3.421 -31.086 1.00 90.75 105 GLY A O 1
ATOM 811 N N . MET A 1 106 ? 10.344 5.150 -29.800 1.00 90.62 106 MET A N 1
ATOM 812 C CA . MET A 1 106 ? 8.925 4.772 -29.745 1.00 90.62 106 MET A CA 1
ATOM 813 C C . MET A 1 106 ? 8.246 4.894 -31.111 1.00 90.62 106 MET A C 1
ATOM 815 O O . MET A 1 106 ? 7.484 4.004 -31.478 1.00 90.62 106 MET A O 1
ATOM 819 N N . GLN A 1 107 ? 8.568 5.926 -31.900 1.00 92.06 107 GLN A N 1
ATOM 820 C CA . GLN A 1 107 ? 8.042 6.057 -33.268 1.00 92.06 107 GLN A CA 1
ATOM 821 C C . GLN A 1 107 ? 8.526 4.918 -34.170 1.00 92.06 107 GLN A C 1
ATOM 823 O O . GLN A 1 107 ? 7.744 4.345 -34.923 1.00 92.06 107 GLN A O 1
ATOM 828 N N . SER A 1 108 ? 9.805 4.540 -34.060 1.00 93.44 108 SER A N 1
ATOM 829 C CA . SER A 1 108 ? 10.340 3.393 -34.798 1.00 93.44 108 SER A CA 1
ATOM 830 C C . SER A 1 108 ? 9.626 2.092 -34.433 1.00 93.44 108 SER A C 1
ATOM 832 O O . SER A 1 108 ? 9.411 1.258 -35.307 1.00 93.44 108 SER A O 1
ATOM 834 N N . MET A 1 109 ? 9.269 1.911 -33.160 1.00 91.06 109 MET A N 1
ATOM 835 C CA . MET A 1 109 ? 8.558 0.722 -32.696 1.00 91.06 109 MET A CA 1
ATOM 836 C C . MET A 1 109 ? 7.106 0.708 -33.182 1.00 91.06 109 MET A C 1
ATOM 838 O O . MET A 1 109 ? 6.642 -0.321 -33.659 1.00 91.06 109 MET A O 1
ATOM 842 N N . GLN A 1 110 ? 6.409 1.846 -33.131 1.00 90.94 110 GLN A N 1
ATOM 843 C CA . GLN A 1 110 ? 5.049 1.963 -33.666 1.00 90.94 110 GLN A CA 1
ATOM 844 C C . GLN A 1 110 ? 4.999 1.685 -35.171 1.00 90.94 110 GLN A C 1
ATOM 846 O O . GLN A 1 110 ? 4.138 0.930 -35.614 1.00 90.94 110 GLN A O 1
ATOM 851 N N . ASN A 1 111 ? 5.944 2.228 -35.942 1.00 94.56 111 ASN A N 1
ATOM 852 C CA . ASN A 1 111 ? 6.025 1.961 -37.378 1.00 94.56 111 ASN A CA 1
ATOM 853 C C . ASN A 1 111 ? 6.323 0.485 -37.659 1.00 94.56 111 ASN A C 1
ATOM 855 O O . ASN A 1 111 ? 5.681 -0.103 -38.521 1.00 94.56 111 ASN A O 1
ATOM 859 N N . ALA A 1 112 ? 7.232 -0.132 -36.895 1.00 92.81 112 ALA A N 1
ATOM 860 C CA . ALA A 1 112 ? 7.515 -1.557 -37.032 1.00 92.81 112 ALA A CA 1
ATOM 861 C C . ALA A 1 112 ? 6.262 -2.409 -36.774 1.00 92.81 112 ALA A C 1
ATOM 863 O O . ALA A 1 112 ? 5.960 -3.279 -37.578 1.00 92.81 112 ALA A O 1
ATOM 864 N N . LEU A 1 113 ? 5.497 -2.121 -35.714 1.00 92.44 113 LEU A N 1
ATOM 865 C CA . LEU A 1 113 ? 4.249 -2.833 -35.405 1.00 92.44 113 LEU A CA 1
ATOM 866 C C . LEU A 1 113 ? 3.170 -2.623 -36.480 1.00 92.44 113 LEU A C 1
ATOM 868 O O . LEU A 1 113 ? 2.415 -3.547 -36.772 1.00 92.44 113 LEU A O 1
ATOM 872 N N . ALA A 1 114 ? 3.103 -1.430 -37.075 1.00 92.62 114 ALA A N 1
ATOM 873 C CA . ALA A 1 114 ? 2.151 -1.117 -38.139 1.00 92.62 114 ALA A CA 1
ATOM 874 C C . ALA A 1 114 ? 2.492 -1.798 -39.477 1.00 92.62 114 ALA A C 1
ATOM 876 O O . ALA A 1 114 ? 1.593 -2.065 -40.271 1.00 92.62 114 ALA A O 1
ATOM 877 N N . GLU A 1 115 ? 3.773 -2.075 -39.729 1.00 96.12 115 GLU A N 1
ATOM 878 C CA . GLU A 1 115 ? 4.247 -2.748 -40.944 1.00 96.12 115 GLU A CA 1
ATOM 879 C C . GLU A 1 115 ? 4.250 -4.282 -40.830 1.00 96.12 115 GLU A C 1
ATOM 881 O O . GLU A 1 115 ? 4.461 -4.959 -41.837 1.00 96.12 115 GLU A O 1
ATOM 886 N N . MET A 1 116 ? 3.989 -4.842 -39.643 1.00 95.31 116 MET A N 1
ATOM 887 C CA . MET A 1 116 ? 3.957 -6.293 -39.452 1.00 95.31 116 MET A CA 1
ATOM 888 C C . MET A 1 116 ? 2.775 -6.940 -40.174 1.00 95.31 116 MET A C 1
ATOM 890 O O . MET A 1 116 ? 1.614 -6.540 -40.036 1.00 95.31 116 MET A O 1
ATOM 894 N N . THR A 1 117 ? 3.084 -7.997 -40.916 1.00 96.12 117 THR A N 1
ATOM 895 C CA . THR A 1 117 ? 2.100 -8.795 -41.648 1.00 96.12 117 THR A CA 1
ATOM 896 C C . THR A 1 117 ? 1.313 -9.718 -40.708 1.00 96.12 117 THR A C 1
ATOM 898 O O . THR A 1 117 ? 1.817 -10.097 -39.646 1.00 96.12 117 THR A O 1
ATOM 901 N N . PRO A 1 118 ? 0.080 -10.121 -41.069 1.00 90.88 118 PRO A N 1
ATOM 902 C CA . PRO A 1 118 ? -0.711 -11.061 -40.270 1.00 90.88 118 PRO A CA 1
ATOM 903 C C . PRO A 1 118 ? 0.022 -12.375 -39.964 1.00 90.88 118 PRO A C 1
ATOM 905 O O . PRO A 1 118 ? -0.134 -12.934 -38.881 1.00 90.88 118 PRO A O 1
ATOM 908 N N . GLU A 1 119 ? 0.850 -12.861 -40.889 1.00 91.62 119 GLU A N 1
ATOM 909 C CA . GLU A 1 119 ? 1.640 -14.079 -40.720 1.00 91.62 119 GLU A CA 1
ATOM 910 C C . GLU A 1 119 ? 2.734 -13.919 -39.657 1.00 91.62 119 GLU A C 1
ATOM 912 O O . GLU A 1 119 ? 2.978 -14.841 -38.880 1.00 91.62 119 GLU A O 1
ATOM 917 N N . GLU A 1 120 ? 3.373 -12.750 -39.580 1.00 92.44 120 GLU A N 1
ATOM 918 C CA . GLU A 1 120 ? 4.368 -12.462 -38.543 1.00 92.44 120 GLU A CA 1
ATOM 919 C C . GLU A 1 120 ? 3.710 -12.257 -37.177 1.00 92.44 120 GLU A C 1
ATOM 921 O O . GLU A 1 120 ? 4.232 -12.732 -36.168 1.00 92.44 120 GLU A O 1
ATOM 926 N N . TRP A 1 121 ? 2.537 -11.617 -37.138 1.00 90.19 121 TRP A N 1
ATOM 927 C CA . TRP A 1 121 ? 1.726 -11.535 -35.922 1.00 90.19 121 TRP A CA 1
ATOM 928 C C . TRP 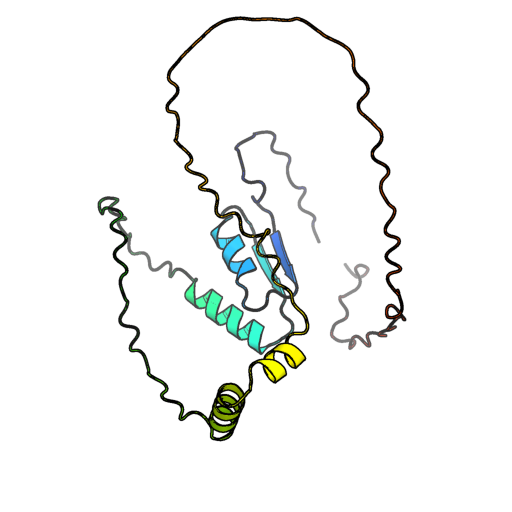A 1 121 ? 1.334 -12.920 -35.411 1.00 90.19 121 TRP A C 1
ATOM 930 O O . TRP A 1 121 ? 1.476 -13.197 -34.219 1.00 90.19 121 TRP A O 1
ATOM 940 N N . LYS A 1 122 ? 0.926 -13.815 -36.316 1.00 88.81 122 LYS A N 1
ATOM 941 C CA . LYS A 1 122 ? 0.632 -15.216 -36.001 1.00 88.81 122 LYS A CA 1
ATOM 942 C C . LYS A 1 122 ? 1.870 -15.964 -35.492 1.00 88.81 122 LYS A C 1
ATOM 944 O O . LYS A 1 122 ? 1.774 -16.731 -34.541 1.00 88.81 122 LYS A O 1
ATOM 949 N N . ALA A 1 123 ? 3.050 -15.700 -36.052 1.00 91.88 123 ALA A N 1
ATOM 950 C CA . ALA A 1 123 ? 4.298 -16.291 -35.567 1.00 91.88 123 ALA A CA 1
ATOM 951 C C . ALA A 1 123 ? 4.696 -15.808 -34.156 1.00 91.88 123 ALA A C 1
ATOM 953 O O . ALA A 1 123 ? 5.281 -16.581 -33.399 1.00 91.88 123 ALA A O 1
ATOM 954 N N . ILE A 1 124 ? 4.388 -14.555 -33.794 1.00 90.38 124 ILE A N 1
ATOM 955 C CA . ILE A 1 124 ? 4.674 -13.994 -32.460 1.00 90.38 124 ILE A CA 1
ATOM 956 C C . ILE A 1 124 ? 3.678 -14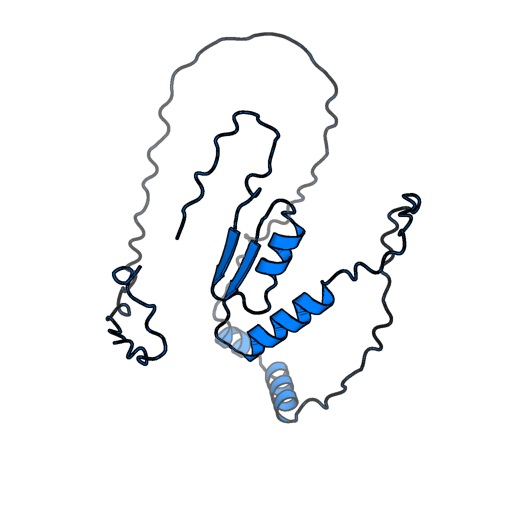.484 -31.409 1.00 90.38 124 ILE A C 1
ATOM 958 O O . ILE A 1 124 ? 4.084 -14.854 -30.309 1.00 90.38 124 ILE A O 1
ATOM 962 N N . LEU A 1 125 ? 2.383 -14.453 -31.725 1.00 88.50 125 LEU A N 1
ATOM 963 C CA . LEU A 1 125 ? 1.318 -14.810 -30.783 1.00 88.50 125 LEU A CA 1
ATOM 964 C C . LEU A 1 125 ? 1.141 -16.329 -30.639 1.00 88.50 125 LEU A C 1
ATOM 966 O O . LEU A 1 125 ? 0.494 -16.785 -29.699 1.00 88.50 125 LEU A O 1
ATOM 970 N N . GLY A 1 126 ? 1.763 -17.103 -31.531 1.00 86.12 126 GLY A N 1
ATOM 971 C CA . GLY A 1 126 ? 1.573 -18.541 -31.635 1.00 86.12 126 GLY A CA 1
ATOM 972 C C . GLY A 1 126 ? 0.266 -18.887 -32.348 1.00 86.12 126 GLY A C 1
ATOM 973 O O . GLY A 1 126 ? -0.544 -18.018 -32.674 1.00 86.12 126 GLY A O 1
ATOM 974 N N . ASP A 1 127 ? 0.054 -20.182 -32.582 1.00 82.69 127 ASP A N 1
ATOM 975 C CA . ASP A 1 127 ? -1.218 -20.720 -33.079 1.00 82.69 127 ASP A CA 1
ATOM 976 C C . ASP A 1 127 ? -2.275 -20.691 -31.961 1.00 82.69 127 ASP A C 1
ATOM 978 O O . ASP A 1 127 ? -2.769 -21.722 -31.511 1.00 82.69 127 ASP A O 1
ATOM 982 N N . PHE A 1 128 ? -2.587 -19.494 -31.461 1.00 75.06 128 PHE A N 1
ATOM 983 C CA . PHE A 1 128 ? -3.727 -19.281 -30.585 1.00 75.06 128 PHE A CA 1
ATOM 984 C C . PHE A 1 128 ? -4.983 -19.297 -31.459 1.00 75.06 128 PHE A C 1
ATOM 986 O O . PHE A 1 128 ? -5.422 -18.271 -31.981 1.00 75.06 128 PHE A O 1
ATOM 993 N N . GLU A 1 129 ? -5.506 -20.496 -31.699 1.00 78.25 129 GLU A N 1
ATOM 994 C CA . GLU A 1 129 ? -6.843 -20.674 -32.248 1.00 78.25 129 GLU A CA 1
ATOM 995 C C . GLU A 1 129 ? -7.823 -20.218 -31.163 1.00 78.25 129 GLU A C 1
ATOM 997 O O . GLU A 1 129 ? -7.938 -20.832 -30.104 1.00 78.25 129 GLU A O 1
ATOM 1002 N N . PHE A 1 130 ? -8.464 -19.068 -31.381 1.00 67.75 130 PHE A N 1
ATOM 1003 C CA . PHE A 1 130 ? -9.641 -18.717 -30.601 1.00 67.75 130 PHE A CA 1
ATOM 1004 C C . PHE A 1 130 ? -10.709 -19.746 -30.961 1.00 67.75 130 PHE A C 1
ATOM 1006 O O . PHE A 1 130 ? -11.253 -19.704 -32.062 1.00 67.75 130 PHE A O 1
ATOM 1013 N N . ASP A 1 131 ? -10.970 -20.686 -30.056 1.00 73.44 131 ASP A N 1
ATOM 1014 C CA . ASP A 1 131 ? -12.163 -21.516 -30.144 1.00 73.44 131 ASP A CA 1
ATOM 1015 C C . ASP A 1 131 ? -13.371 -20.577 -30.049 1.00 73.44 131 ASP A C 1
ATOM 1017 O O . ASP A 1 131 ? -13.722 -20.083 -28.973 1.00 73.44 131 ASP A O 1
ATOM 1021 N N . ASP A 1 132 ? -14.007 -20.327 -31.196 1.00 69.25 132 ASP A N 1
ATOM 1022 C CA . ASP A 1 132 ? -15.234 -19.530 -31.331 1.00 69.25 132 ASP A CA 1
ATOM 1023 C C . ASP A 1 132 ? -16.395 -20.077 -30.463 1.00 69.25 132 ASP A C 1
ATOM 1025 O O . ASP A 1 132 ? -17.443 -19.445 -30.347 1.00 69.25 132 ASP A O 1
ATOM 1029 N N . GLU A 1 133 ? -16.217 -21.235 -29.816 1.00 68.75 133 GLU A N 1
ATOM 1030 C CA . GLU A 1 133 ? -17.188 -21.867 -28.921 1.00 68.75 133 GLU A CA 1
ATOM 1031 C C . GLU A 1 133 ? -17.132 -21.371 -27.460 1.00 68.75 133 GLU A C 1
ATOM 1033 O O . GLU A 1 133 ? -18.032 -21.694 -26.687 1.00 68.75 133 GLU A O 1
ATOM 1038 N N . MET A 1 134 ? -16.133 -20.575 -27.041 1.00 62.75 134 MET A N 1
ATOM 1039 C CA . MET A 1 134 ? -15.987 -20.198 -25.617 1.00 62.75 134 MET A CA 1
ATOM 1040 C C . MET A 1 134 ? -16.668 -18.875 -25.211 1.00 62.75 134 MET A C 1
ATOM 1042 O O . MET A 1 134 ? -16.679 -18.530 -24.030 1.00 62.75 134 MET A O 1
ATOM 1046 N N . PHE A 1 135 ? -17.265 -18.132 -26.148 1.00 55.75 135 PHE A N 1
ATOM 1047 C CA . PHE A 1 135 ? -17.977 -16.882 -25.847 1.00 55.75 135 PHE A CA 1
ATOM 1048 C C . PHE A 1 135 ? -19.448 -16.963 -26.267 1.00 55.75 135 PHE A C 1
ATOM 1050 O O . PHE A 1 135 ? -19.928 -16.183 -27.090 1.00 55.75 135 PHE A O 1
ATOM 1057 N N . ASP A 1 136 ? -20.180 -17.918 -25.686 1.00 60.22 136 ASP A N 1
ATOM 1058 C CA . ASP A 1 136 ? -21.642 -17.888 -25.714 1.00 60.22 136 ASP A CA 1
ATOM 1059 C C . ASP A 1 136 ? -22.112 -16.740 -24.810 1.00 60.22 136 ASP A C 1
ATOM 1061 O O . ASP A 1 136 ? -22.303 -16.878 -23.601 1.00 60.22 136 ASP A O 1
ATOM 1065 N N . ALA A 1 137 ? -22.232 -15.552 -25.401 1.00 59.91 137 ALA A N 1
ATOM 1066 C CA . ALA A 1 137 ? -22.823 -14.373 -24.783 1.00 59.91 137 ALA A CA 1
ATOM 1067 C C . ALA A 1 137 ? -24.353 -14.526 -24.655 1.00 59.91 137 ALA A C 1
ATOM 1069 O O . ALA A 1 137 ? -25.100 -13.592 -24.957 1.00 59.91 137 ALA A O 1
ATOM 1070 N N . SER A 1 138 ? -24.834 -15.697 -24.223 1.00 56.94 138 SER A N 1
ATOM 1071 C CA . SER A 1 138 ? -26.238 -15.927 -23.915 1.00 56.94 138 SER A CA 1
ATOM 1072 C C . SER A 1 138 ? -26.604 -15.154 -22.646 1.00 56.94 138 SER A C 1
ATOM 1074 O O . SER A 1 138 ? -26.470 -15.634 -21.523 1.00 56.94 138 SER A O 1
ATOM 1076 N N . GLU A 1 139 ? -26.990 -13.900 -22.852 1.00 55.53 139 GLU A N 1
ATOM 1077 C CA . GLU A 1 139 ? -28.111 -13.214 -22.210 1.00 55.53 139 GLU A CA 1
ATOM 1078 C C . GLU A 1 139 ? -28.576 -13.809 -20.865 1.00 55.53 139 GLU A C 1
ATOM 1080 O O . GLU A 1 139 ? -29.632 -14.434 -20.760 1.00 55.53 139 GLU A O 1
ATOM 1085 N N . GLY A 1 140 ? -27.822 -13.531 -19.799 1.00 51.16 140 GLY A N 1
ATOM 1086 C CA . GLY A 1 140 ? -28.323 -13.582 -18.426 1.00 51.16 140 GLY A CA 1
ATOM 1087 C C . GLY A 1 140 ? -29.287 -12.422 -18.176 1.00 51.16 140 GLY A C 1
ATOM 1088 O O . GLY A 1 140 ? -28.943 -11.446 -17.515 1.00 51.16 140 GLY A O 1
ATOM 1089 N N . ASN A 1 141 ? -30.482 -12.491 -18.763 1.00 50.72 141 ASN A N 1
ATOM 1090 C CA . ASN A 1 141 ? -31.590 -11.596 -18.453 1.00 50.72 141 ASN A CA 1
ATOM 1091 C C . ASN A 1 141 ? -32.206 -12.043 -17.116 1.00 50.72 141 ASN A C 1
ATOM 1093 O O . ASN A 1 141 ? -33.215 -12.752 -17.094 1.00 50.72 141 ASN A O 1
ATOM 1097 N N . ASP A 1 142 ? -31.563 -11.669 -16.006 1.00 51.78 142 ASP A N 1
ATOM 1098 C CA . ASP A 1 142 ? -32.090 -11.855 -14.652 1.00 51.78 142 ASP A CA 1
ATOM 1099 C C . ASP A 1 142 ? -33.377 -11.037 -14.503 1.00 51.78 142 ASP A C 1
ATOM 1101 O O . ASP A 1 142 ? -33.399 -9.851 -14.164 1.00 51.78 142 ASP A O 1
ATOM 1105 N N . THR A 1 143 ? -34.489 -11.698 -14.806 1.00 54.44 143 THR A N 1
ATOM 1106 C CA . THR A 1 143 ? -35.821 -11.194 -14.515 1.00 54.44 143 THR A CA 1
ATOM 1107 C C . THR A 1 143 ? -36.014 -11.372 -13.016 1.00 54.44 143 THR A C 1
ATOM 1109 O O . THR A 1 143 ? -36.237 -12.482 -12.542 1.00 54.44 143 THR A O 1
ATOM 1112 N N . ILE A 1 144 ? -35.869 -10.279 -12.268 1.00 56.16 144 ILE A N 1
ATOM 1113 C CA . ILE A 1 144 ? -36.170 -10.207 -10.837 1.00 56.16 144 ILE A CA 1
ATOM 1114 C C . ILE A 1 144 ? 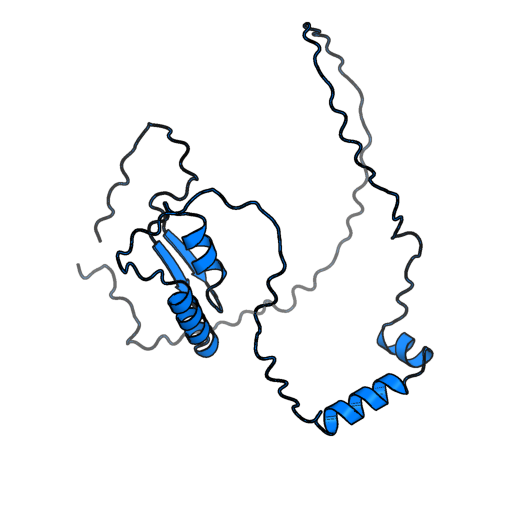-37.663 -10.516 -10.662 1.00 56.16 144 ILE A C 1
ATOM 1116 O O . ILE A 1 144 ? -38.526 -9.650 -10.819 1.00 56.16 144 ILE A O 1
ATOM 1120 N N . ASP A 1 145 ? -37.960 -11.783 -10.384 1.00 55.75 145 ASP A N 1
ATOM 1121 C CA . ASP A 1 145 ? -39.285 -12.261 -10.017 1.00 55.75 145 ASP A CA 1
ATOM 1122 C C . ASP A 1 145 ? -39.601 -11.780 -8.597 1.00 55.75 145 ASP A C 1
ATOM 1124 O O . ASP A 1 145 ? -39.040 -12.243 -7.602 1.00 55.75 145 ASP A O 1
ATOM 1128 N N . SER A 1 146 ? -40.478 -10.783 -8.511 1.00 59.34 146 SER A N 1
ATOM 1129 C CA . SER A 1 146 ? -41.027 -10.290 -7.250 1.00 59.34 146 SER A CA 1
ATOM 1130 C C . SER A 1 146 ? -42.141 -11.237 -6.799 1.00 59.34 146 SER A C 1
ATOM 1132 O O . SER A 1 146 ? -43.326 -10.955 -6.972 1.00 59.34 146 SER A O 1
ATOM 1134 N N . GLY A 1 147 ? -41.739 -12.385 -6.252 1.00 48.56 147 GLY A N 1
ATOM 1135 C CA . GLY A 1 147 ? -42.626 -13.404 -5.698 1.00 48.56 147 GLY A CA 1
ATOM 1136 C C . GLY A 1 147 ? -43.110 -13.054 -4.292 1.00 48.56 147 GLY A C 1
ATOM 1137 O O . GLY A 1 147 ? -42.467 -13.382 -3.298 1.00 48.56 147 GLY A O 1
ATOM 1138 N N . ASP A 1 148 ? -44.263 -12.396 -4.241 1.00 54.66 148 ASP A N 1
ATOM 1139 C CA . ASP A 1 148 ? -45.106 -12.172 -3.068 1.00 54.66 148 ASP A CA 1
ATOM 1140 C C . ASP A 1 148 ? -45.749 -13.492 -2.580 1.00 54.66 148 ASP A C 1
ATOM 1142 O O . ASP A 1 148 ? -46.402 -14.202 -3.342 1.00 54.66 148 ASP A O 1
ATOM 1146 N N . GLY A 1 149 ? -45.529 -13.798 -1.298 1.00 50.31 149 GLY A N 1
ATOM 1147 C CA . GLY A 1 149 ? -46.392 -14.549 -0.377 1.00 50.31 149 GLY A CA 1
ATOM 1148 C C . GLY A 1 149 ? -46.950 -15.927 -0.754 1.00 50.31 149 GLY A C 1
ATOM 1149 O O . GLY A 1 149 ? -47.976 -16.003 -1.418 1.00 50.31 149 GLY A O 1
ATOM 1150 N N . VAL A 1 150 ? -46.453 -16.991 -0.100 1.00 52.00 150 VAL A N 1
ATOM 1151 C CA . VAL A 1 150 ? -47.299 -18.102 0.395 1.00 52.00 150 VAL A CA 1
ATOM 1152 C C . VAL A 1 150 ? -46.694 -18.712 1.670 1.00 52.00 150 VAL A C 1
ATOM 1154 O O . VAL A 1 150 ? -45.711 -19.448 1.624 1.00 52.00 150 VAL A O 1
ATOM 1157 N N . ASP A 1 151 ? -47.340 -18.459 2.811 1.00 53.47 151 ASP A N 1
ATOM 1158 C CA . ASP A 1 151 ? -47.311 -19.356 3.969 1.00 53.47 151 ASP A CA 1
ATOM 1159 C C . ASP A 1 151 ? -47.939 -20.706 3.585 1.00 53.47 151 ASP A C 1
ATOM 1161 O O . ASP A 1 151 ? -49.073 -20.707 3.090 1.00 53.47 151 ASP A O 1
ATOM 1165 N N . LYS A 1 152 ? -47.267 -21.834 3.881 1.00 50.66 152 LYS A N 1
ATOM 1166 C CA . LYS A 1 152 ? -47.826 -23.006 4.604 1.00 50.66 152 LYS A CA 1
ATOM 1167 C C . LYS A 1 152 ? -47.014 -24.303 4.457 1.00 50.66 152 LYS A C 1
ATOM 1169 O O . LYS A 1 152 ? -46.789 -24.797 3.362 1.00 50.66 152 LYS A O 1
ATOM 1174 N N . GLU A 1 153 ? -46.780 -24.868 5.640 1.00 52.53 153 GLU A N 1
ATOM 1175 C CA . GLU A 1 153 ? -46.874 -26.281 6.039 1.00 52.53 153 GLU A CA 1
ATOM 1176 C C . GLU A 1 153 ? -45.803 -27.309 5.626 1.00 52.53 153 GLU A C 1
ATOM 1178 O O . GLU A 1 153 ? -45.613 -27.671 4.469 1.00 52.53 153 GLU A O 1
ATOM 1183 N N . ASP A 1 154 ? -45.185 -27.833 6.692 1.00 54.62 154 ASP A N 1
ATOM 1184 C CA . ASP A 1 154 ? -44.660 -29.179 6.925 1.00 54.62 154 ASP A CA 1
ATOM 1185 C C . ASP A 1 154 ? -44.932 -30.238 5.845 1.00 54.62 154 ASP A C 1
ATOM 1187 O O . ASP A 1 154 ? -46.052 -30.728 5.689 1.00 54.62 154 ASP A O 1
ATOM 1191 N N . VAL A 1 155 ? -43.851 -30.754 5.251 1.00 49.97 155 VAL A N 1
ATOM 1192 C CA . VAL A 1 155 ? -43.806 -32.122 4.717 1.00 49.97 155 VAL A CA 1
ATOM 1193 C C . VAL A 1 155 ? -42.468 -32.766 5.079 1.00 49.97 155 VAL A C 1
ATOM 1195 O O . VAL A 1 155 ? -41.423 -32.478 4.501 1.00 49.97 155 VAL A O 1
ATOM 1198 N N . VAL A 1 156 ? -42.526 -33.694 6.034 1.00 55.28 156 VAL A N 1
ATOM 1199 C CA . VAL A 1 156 ? -41.485 -34.686 6.316 1.00 55.28 156 VAL A CA 1
ATOM 1200 C C . VAL A 1 156 ? -41.747 -35.902 5.433 1.00 55.28 156 VAL A C 1
ATOM 1202 O O . VAL A 1 156 ? -42.717 -36.604 5.697 1.00 55.28 156 VAL A O 1
ATOM 1205 N N . VAL A 1 157 ? -40.889 -36.220 4.456 1.00 55.00 157 VAL A N 1
ATOM 1206 C CA . VAL A 1 157 ? -40.742 -37.599 3.943 1.00 55.00 157 VAL A CA 1
ATOM 1207 C C . VAL A 1 157 ? -39.314 -37.827 3.442 1.00 55.00 157 VAL A C 1
ATOM 1209 O O . VAL A 1 157 ? -38.860 -37.206 2.487 1.00 55.00 157 VAL A O 1
ATOM 1212 N N . ALA A 1 158 ? -38.632 -38.770 4.089 1.00 49.19 158 ALA A N 1
ATOM 1213 C CA . ALA A 1 158 ? -37.357 -39.336 3.676 1.00 49.19 158 ALA A CA 1
ATOM 1214 C C . ALA A 1 158 ? -37.457 -40.082 2.335 1.00 49.19 158 ALA A C 1
ATOM 1216 O O . ALA A 1 158 ? -38.411 -40.831 2.117 1.00 49.19 158 ALA A O 1
ATOM 1217 N N . LYS A 1 159 ? -36.413 -39.991 1.506 1.00 58.03 159 LYS A N 1
ATOM 1218 C CA . LYS A 1 159 ? -36.036 -41.070 0.586 1.00 58.03 159 LYS A CA 1
ATOM 1219 C C . LYS A 1 159 ? -34.521 -41.215 0.529 1.00 58.03 159 LYS A C 1
ATOM 1221 O O . LYS A 1 159 ? -33.804 -40.310 0.120 1.00 58.03 159 LYS A O 1
ATOM 1226 N N . GLU A 1 160 ? -34.086 -42.382 0.980 1.00 54.47 160 GLU A N 1
ATOM 1227 C CA . GLU A 1 160 ? -32.777 -42.962 0.724 1.00 54.47 160 GLU A CA 1
ATOM 1228 C C . GLU A 1 160 ? -32.626 -43.306 -0.765 1.00 54.47 160 GLU A C 1
ATOM 1230 O O . GLU A 1 160 ? -33.593 -43.717 -1.409 1.00 54.47 160 GLU A O 1
ATOM 1235 N N . GLY A 1 161 ? -31.381 -43.239 -1.243 1.00 43.72 161 GLY A N 1
ATOM 1236 C CA . GLY A 1 161 ? -30.905 -43.975 -2.412 1.00 43.72 161 GLY A CA 1
ATOM 1237 C C . GLY A 1 161 ? -30.858 -43.172 -3.708 1.00 43.72 161 GLY A C 1
ATOM 1238 O O . GLY A 1 161 ? -31.886 -42.894 -4.306 1.00 43.72 161 GLY A O 1
ATOM 1239 N N . GLU A 1 162 ? -29.654 -42.892 -4.202 1.00 49.00 162 GLU A N 1
ATOM 1240 C CA . GLU A 1 162 ? -29.044 -43.739 -5.233 1.00 49.00 162 GLU A CA 1
ATOM 1241 C C . GLU A 1 162 ? -27.575 -43.360 -5.455 1.00 49.00 162 GLU A C 1
ATOM 1243 O O . GLU A 1 162 ? -27.163 -42.210 -5.327 1.00 49.00 162 GLU A O 1
ATOM 1248 N N . ALA A 1 163 ? -26.775 -44.391 -5.714 1.00 53.22 163 ALA A N 1
ATOM 1249 C CA . ALA A 1 163 ? -25.347 -44.320 -5.955 1.00 53.22 163 ALA A CA 1
ATOM 1250 C C . ALA A 1 163 ? -25.066 -43.640 -7.304 1.00 53.22 163 ALA A C 1
ATOM 1252 O O . ALA A 1 163 ? -25.396 -44.184 -8.356 1.00 53.22 163 ALA A O 1
ATOM 1253 N N . GLY A 1 164 ? -24.434 -42.468 -7.261 1.00 47.19 164 GLY A N 1
ATOM 1254 C CA . GLY A 1 164 ? -23.936 -41.748 -8.429 1.00 47.19 164 GLY A CA 1
ATOM 1255 C C . GLY A 1 164 ? -22.428 -41.917 -8.571 1.00 47.19 164 GLY A C 1
ATOM 1256 O O . GLY A 1 164 ? -21.670 -41.279 -7.854 1.00 47.19 164 GLY A O 1
ATOM 1257 N N . THR A 1 165 ? -22.048 -42.836 -9.458 1.00 46.91 165 THR A N 1
ATOM 1258 C CA . THR A 1 165 ? -20.860 -42.831 -10.333 1.00 46.91 165 THR A CA 1
ATOM 1259 C C . THR A 1 165 ? -19.583 -42.141 -9.836 1.00 46.91 165 THR A C 1
ATOM 1261 O O . THR A 1 165 ? -19.460 -40.920 -9.856 1.00 46.91 165 THR A O 1
ATOM 1264 N N . VAL A 1 166 ? -18.596 -42.985 -9.528 1.00 45.97 166 VAL A N 1
ATOM 1265 C CA . VAL A 1 166 ? -17.158 -42.692 -9.563 1.00 45.97 166 VAL A CA 1
ATOM 1266 C C . VAL A 1 166 ? -16.828 -42.029 -10.904 1.00 45.97 166 VAL A C 1
ATOM 1268 O O . VAL A 1 166 ? -16.981 -42.660 -11.948 1.00 45.97 166 VAL A O 1
ATOM 1271 N N . LEU A 1 167 ? -16.442 -40.755 -10.872 1.00 53.12 167 LEU A N 1
ATOM 1272 C CA . LEU A 1 167 ? -15.686 -40.143 -11.955 1.00 53.12 167 LEU A CA 1
ATOM 1273 C C . LEU A 1 167 ? -14.225 -40.481 -11.679 1.00 53.12 167 LEU A C 1
ATOM 1275 O O . LEU A 1 167 ? -13.708 -40.151 -10.612 1.00 53.12 167 LEU A O 1
ATOM 1279 N N . ASP A 1 168 ? -13.619 -41.215 -12.607 1.00 50.06 168 ASP A N 1
ATOM 1280 C CA . ASP A 1 168 ? -12.183 -41.432 -12.642 1.00 50.06 168 ASP A CA 1
ATOM 1281 C C . ASP A 1 168 ? -11.523 -40.055 -12.801 1.00 50.06 168 ASP A C 1
ATOM 1283 O O . ASP A 1 168 ? -11.632 -39.409 -13.842 1.00 50.06 168 ASP A O 1
ATOM 1287 N N . GLU A 1 169 ? -10.921 -39.569 -11.717 1.00 58.91 169 GLU A N 1
ATOM 1288 C CA . GLU A 1 169 ? -9.992 -38.450 -11.757 1.00 58.91 169 GLU A CA 1
ATOM 1289 C C . GLU A 1 169 ? -8.778 -38.935 -12.554 1.00 58.91 169 GLU A C 1
ATOM 1291 O O . GLU A 1 169 ? -7.956 -39.707 -12.056 1.00 58.91 169 GLU A O 1
ATOM 1296 N N . ASP A 1 170 ? -8.711 -38.542 -13.827 1.00 53.19 170 ASP A N 1
ATOM 1297 C CA . ASP A 1 170 ? -7.481 -38.618 -14.600 1.00 53.19 170 ASP A CA 1
ATOM 1298 C C . ASP A 1 170 ? -6.442 -37.751 -13.877 1.00 53.19 170 ASP A C 1
ATOM 1300 O O . ASP A 1 170 ? -6.453 -36.521 -13.923 1.00 53.19 170 ASP A O 1
ATOM 1304 N N . ASP A 1 171 ? -5.590 -38.450 -13.129 1.00 48.16 171 ASP A N 1
ATOM 1305 C CA . ASP A 1 171 ? -4.369 -37.991 -12.482 1.00 48.16 171 ASP A CA 1
ATOM 1306 C C . ASP A 1 171 ? -3.444 -37.396 -13.563 1.00 48.16 171 ASP A C 1
ATOM 1308 O O . ASP A 1 171 ? -2.525 -38.044 -14.081 1.00 48.16 171 ASP A O 1
ATOM 1312 N N . ASP A 1 172 ? -3.686 -36.135 -13.924 1.00 50.84 172 ASP A N 1
ATOM 1313 C CA . ASP A 1 172 ? -2.719 -35.299 -14.620 1.00 50.84 172 ASP A CA 1
ATOM 1314 C C . ASP A 1 172 ? -1.549 -35.064 -13.665 1.00 50.84 172 ASP A C 1
ATOM 1316 O O . ASP A 1 172 ? -1.450 -34.078 -12.931 1.00 50.84 172 ASP A O 1
ATOM 1320 N N . ASN A 1 173 ? -0.642 -36.037 -13.682 1.00 46.12 173 ASN A N 1
ATOM 1321 C CA . ASN A 1 173 ? 0.690 -36.004 -13.115 1.00 46.12 173 ASN A CA 1
ATOM 1322 C C . ASN A 1 173 ? 1.494 -34.887 -13.800 1.00 46.12 173 ASN A C 1
ATOM 1324 O O . ASN A 1 173 ? 2.377 -35.121 -14.632 1.00 46.12 173 ASN A O 1
ATOM 1328 N N . VAL A 1 174 ? 1.180 -33.639 -13.452 1.00 44.66 174 VAL A N 1
ATOM 1329 C CA . VAL A 1 174 ? 2.013 -32.481 -13.731 1.00 44.66 174 VAL A CA 1
ATOM 1330 C C . VAL A 1 174 ? 3.235 -32.630 -12.842 1.00 44.66 174 VAL A C 1
ATOM 1332 O O . VAL A 1 174 ? 3.282 -32.183 -11.696 1.00 44.66 174 VAL A O 1
ATOM 1335 N N . THR A 1 175 ? 4.248 -33.291 -13.392 1.00 41.16 175 THR A N 1
ATOM 1336 C CA . THR A 1 175 ? 5.619 -33.255 -12.890 1.00 41.16 175 THR A CA 1
ATOM 1337 C C . THR A 1 175 ? 6.090 -31.797 -12.886 1.00 41.16 175 THR A C 1
ATOM 1339 O O . THR A 1 175 ? 6.720 -31.314 -13.826 1.00 41.16 175 THR A O 1
ATOM 1342 N N . PHE A 1 176 ? 5.766 -31.058 -11.824 1.00 42.44 176 PHE A N 1
ATOM 1343 C CA . PHE A 1 176 ? 6.421 -29.800 -11.517 1.00 42.44 176 PHE A CA 1
ATOM 1344 C C . PHE A 1 176 ? 7.877 -30.139 -11.226 1.00 42.44 176 PHE A C 1
ATOM 1346 O O . PHE A 1 176 ? 8.214 -30.710 -10.187 1.00 42.44 176 PHE A O 1
ATOM 1353 N N . ASN A 1 177 ? 8.750 -29.807 -12.175 1.00 38.69 177 ASN A N 1
ATOM 1354 C CA . ASN A 1 177 ? 10.186 -29.802 -11.966 1.00 38.69 177 ASN A CA 1
ATOM 1355 C C . ASN A 1 177 ? 10.500 -28.834 -10.814 1.00 38.69 177 ASN A C 1
ATOM 1357 O O . ASN A 1 177 ? 10.712 -27.639 -11.016 1.00 38.69 177 ASN A O 1
ATOM 1361 N N . HIS A 1 178 ? 10.532 -29.363 -9.589 1.00 44.38 178 HIS A N 1
ATOM 1362 C CA . HIS A 1 178 ? 11.067 -28.739 -8.381 1.00 44.38 178 HIS A CA 1
ATOM 1363 C C . HIS A 1 178 ? 12.596 -28.605 -8.503 1.00 44.38 178 HIS A C 1
ATOM 1365 O O . HIS A 1 178 ? 13.366 -29.139 -7.710 1.00 44.38 178 HIS A O 1
ATOM 1371 N N . THR A 1 179 ? 13.065 -27.892 -9.525 1.00 46.25 179 THR A N 1
ATOM 1372 C CA . THR A 1 179 ? 14.492 -27.686 -9.808 1.00 46.25 179 THR A CA 1
ATOM 1373 C C . THR A 1 179 ? 14.864 -26.209 -9.693 1.00 46.25 179 THR A C 1
ATOM 1375 O O . THR A 1 179 ? 15.551 -25.660 -10.545 1.00 46.25 179 THR A O 1
ATOM 1378 N N . ALA A 1 180 ? 14.398 -25.548 -8.627 1.00 46.28 180 ALA A N 1
ATOM 1379 C CA . ALA A 1 180 ? 14.876 -24.214 -8.242 1.00 46.28 180 ALA A CA 1
ATOM 1380 C C . ALA A 1 180 ? 14.731 -23.892 -6.738 1.00 46.28 180 ALA A C 1
ATOM 1382 O O . ALA A 1 180 ? 14.819 -22.731 -6.350 1.00 46.28 180 ALA A O 1
ATOM 1383 N N . ALA A 1 181 ? 14.539 -24.896 -5.875 1.00 43.91 181 ALA A N 1
ATOM 1384 C CA . ALA A 1 181 ? 14.592 -24.724 -4.417 1.00 43.91 181 ALA A CA 1
ATOM 1385 C C . ALA A 1 181 ? 15.956 -25.152 -3.847 1.00 43.91 181 ALA A C 1
ATOM 1387 O O . ALA A 1 181 ? 16.044 -25.641 -2.720 1.00 43.91 181 ALA A O 1
ATOM 1388 N N . ASP A 1 182 ? 17.020 -24.990 -4.642 1.00 46.53 182 ASP A N 1
ATOM 1389 C CA . 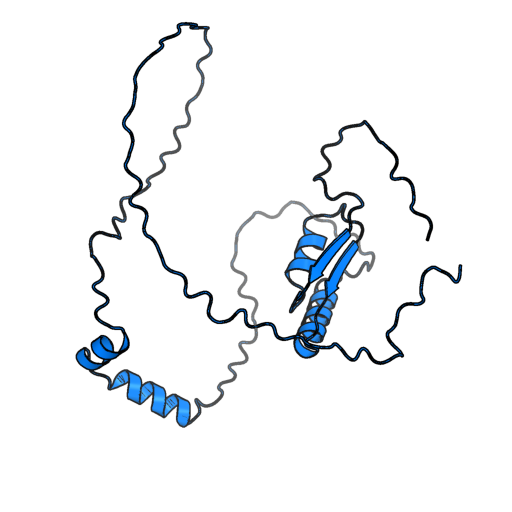ASP A 1 182 ? 18.373 -25.157 -4.138 1.00 46.53 182 ASP A CA 1
ATOM 1390 C C . ASP A 1 182 ? 18.679 -23.968 -3.226 1.00 46.53 182 ASP A C 1
ATOM 1392 O O . ASP A 1 182 ? 18.653 -22.793 -3.609 1.00 46.53 182 ASP A O 1
ATOM 1396 N N . GLN A 1 183 ? 18.822 -24.317 -1.959 1.00 48.28 183 GLN A N 1
ATOM 1397 C CA . GLN A 1 183 ? 18.859 -23.455 -0.799 1.00 48.28 183 GLN A CA 1
ATOM 1398 C C . GLN A 1 183 ? 19.884 -22.335 -0.983 1.00 48.28 183 GLN A C 1
ATOM 1400 O O . GLN A 1 183 ? 21.087 -22.530 -0.800 1.00 48.28 183 GLN A O 1
ATOM 1405 N N . ARG A 1 184 ? 19.412 -21.106 -1.223 1.00 40.06 184 ARG A N 1
ATOM 1406 C CA . ARG A 1 184 ? 20.188 -19.931 -0.825 1.00 40.06 184 ARG A CA 1
ATOM 1407 C C . ARG A 1 184 ? 20.223 -19.931 0.702 1.00 40.06 184 ARG A C 1
ATOM 1409 O O . ARG A 1 184 ? 19.365 -19.341 1.351 1.00 40.06 184 ARG A O 1
ATOM 1416 N N . LYS A 1 185 ? 21.220 -20.603 1.283 1.00 45.19 185 LYS A N 1
ATOM 1417 C CA . LYS A 1 185 ? 21.727 -20.271 2.617 1.00 45.19 185 LYS A CA 1
ATOM 1418 C C . LYS A 1 185 ? 22.263 -18.846 2.541 1.00 45.19 185 LYS A C 1
ATOM 1420 O O . LYS A 1 185 ? 23.444 -18.620 2.298 1.00 45.19 185 LYS A O 1
ATOM 1425 N N . ILE A 1 186 ? 21.365 -17.878 2.667 1.00 50.72 186 ILE A N 1
ATOM 1426 C CA . ILE A 1 186 ? 21.738 -16.496 2.917 1.00 50.72 186 ILE A CA 1
ATOM 1427 C C . ILE A 1 186 ? 22.096 -16.468 4.397 1.00 50.72 186 ILE A C 1
ATOM 1429 O O . ILE A 1 186 ? 21.229 -16.387 5.263 1.00 50.72 186 ILE A O 1
ATOM 1433 N N . GLU A 1 187 ? 23.382 -16.624 4.697 1.00 57.59 187 GLU A N 1
ATOM 1434 C CA . GLU A 1 187 ? 23.903 -16.246 6.003 1.00 57.59 187 GLU A CA 1
ATOM 1435 C C . GLU A 1 187 ? 23.708 -14.734 6.126 1.00 57.59 187 GLU A C 1
ATOM 1437 O O . GLU A 1 187 ? 24.457 -13.932 5.564 1.00 57.59 187 GLU A O 1
ATOM 1442 N N . HIS A 1 188 ? 22.629 -14.334 6.795 1.00 51.75 188 HIS A N 1
ATOM 1443 C CA . HIS A 1 188 ? 22.401 -12.941 7.122 1.00 51.75 188 HIS A CA 1
ATOM 1444 C C . HIS A 1 188 ? 23.480 -12.515 8.119 1.00 51.75 188 HIS A C 1
ATOM 1446 O O . HIS A 1 188 ? 23.379 -12.770 9.317 1.00 51.75 188 HIS A O 1
ATOM 1452 N N . ASN A 1 189 ? 24.521 -11.849 7.617 1.00 56.59 189 ASN A N 1
ATOM 1453 C CA . ASN A 1 189 ? 25.404 -11.025 8.433 1.00 56.59 189 ASN A CA 1
ATOM 1454 C C . ASN A 1 189 ? 24.591 -9.812 8.909 1.00 56.59 189 ASN A C 1
ATOM 1456 O O . ASN A 1 189 ? 24.629 -8.736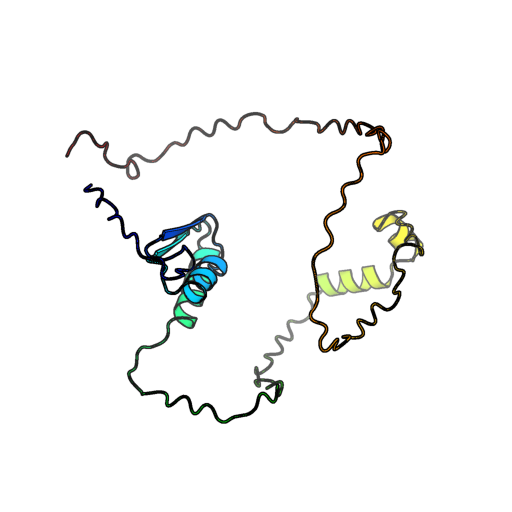 8.312 1.00 56.59 189 ASN A O 1
ATOM 1460 N N . ILE A 1 190 ? 23.777 -10.011 9.947 1.00 58.25 190 ILE A N 1
ATOM 1461 C CA . ILE A 1 190 ? 23.079 -8.922 10.625 1.00 58.25 190 ILE A CA 1
ATOM 1462 C C . ILE A 1 190 ? 24.160 -8.088 11.309 1.00 58.25 190 ILE A C 1
ATOM 1464 O O . ILE A 1 190 ? 24.903 -8.588 12.154 1.00 58.25 190 ILE A O 1
ATOM 1468 N N . ALA A 1 191 ? 24.287 -6.821 10.912 1.00 58.84 191 ALA A N 1
ATOM 1469 C CA . ALA A 1 191 ? 25.223 -5.916 11.559 1.00 58.84 191 ALA A CA 1
ATOM 1470 C C . ALA A 1 191 ? 24.892 -5.842 13.069 1.00 58.84 191 ALA A C 1
ATOM 1472 O O . ALA A 1 191 ? 23.719 -5.669 13.408 1.00 58.84 191 ALA A O 1
ATOM 1473 N N . PRO A 1 192 ? 25.886 -5.914 13.979 1.00 66.19 192 PRO A N 1
ATOM 1474 C CA . PRO A 1 192 ? 25.660 -6.015 15.429 1.00 66.19 192 PRO A CA 1
ATOM 1475 C C . PRO A 1 192 ? 24.753 -4.927 16.023 1.00 66.19 192 PRO A C 1
ATOM 1477 O O . PRO A 1 192 ? 24.125 -5.138 17.058 1.00 66.19 192 PRO A O 1
ATOM 1480 N N . ALA A 1 193 ? 24.656 -3.774 15.354 1.00 73.62 193 ALA A N 1
ATOM 1481 C CA . ALA A 1 193 ? 23.809 -2.650 15.744 1.00 73.62 193 ALA A CA 1
ATOM 1482 C C . ALA A 1 193 ? 22.293 -2.920 15.646 1.00 73.62 193 ALA A C 1
ATOM 1484 O O . ALA A 1 193 ? 21.515 -2.137 16.180 1.00 73.62 193 ALA A O 1
ATOM 1485 N N . PHE A 1 194 ? 21.872 -4.000 14.980 1.00 54.03 194 PHE A N 1
ATOM 1486 C CA . PHE A 1 194 ? 20.459 -4.354 14.785 1.00 54.03 194 PHE A CA 1
ATOM 1487 C C . PHE A 1 194 ? 20.041 -5.619 15.541 1.00 54.03 194 PHE A C 1
ATOM 1489 O O . PHE A 1 194 ? 18.946 -6.139 15.333 1.00 54.03 194 PHE A O 1
ATOM 1496 N N . THR A 1 195 ? 20.897 -6.119 16.432 1.00 70.69 195 THR A N 1
ATOM 1497 C CA . THR A 1 195 ? 20.547 -7.237 17.310 1.00 70.69 195 THR A CA 1
ATOM 1498 C C . THR A 1 195 ? 19.616 -6.720 18.402 1.00 70.69 195 THR A C 1
ATOM 1500 O O . THR A 1 195 ? 20.005 -5.852 19.185 1.00 70.69 195 THR A O 1
ATOM 1503 N N . LEU A 1 196 ? 18.383 -7.228 18.450 1.00 68.44 196 LEU A N 1
ATOM 1504 C CA . LEU A 1 196 ? 17.482 -6.946 19.566 1.00 68.44 196 LEU A CA 1
ATOM 1505 C C . LEU A 1 196 ? 18.134 -7.442 20.869 1.00 68.44 196 LEU A C 1
ATOM 1507 O O . LEU A 1 196 ? 18.756 -8.509 20.859 1.00 68.44 196 LEU A O 1
ATOM 1511 N N . PRO A 1 197 ? 18.035 -6.685 21.976 1.00 70.75 197 PRO A N 1
ATOM 1512 C CA . PRO A 1 197 ? 18.549 -7.139 23.260 1.00 70.75 197 PRO A CA 1
ATOM 1513 C C . PRO A 1 197 ? 17.860 -8.453 23.637 1.00 70.75 197 PRO A C 1
ATOM 1515 O O . PRO A 1 197 ? 16.638 -8.555 23.580 1.00 70.75 197 PRO A O 1
ATOM 1518 N N . SER A 1 198 ? 18.655 -9.466 23.978 1.00 76.75 198 SER A N 1
ATOM 1519 C CA . SER A 1 198 ? 18.153 -10.756 24.448 1.00 76.75 198 SER A CA 1
ATOM 1520 C C . SER A 1 198 ? 17.346 -10.573 25.733 1.00 76.75 198 SER A C 1
ATOM 1522 O O . SER A 1 198 ? 17.796 -9.859 26.631 1.00 76.75 198 SER A O 1
ATOM 1524 N N . ASP A 1 199 ? 16.215 -11.271 25.842 1.00 70.00 199 ASP A N 1
ATOM 1525 C CA . ASP A 1 199 ? 15.259 -11.198 26.963 1.00 70.00 199 ASP A CA 1
ATOM 1526 C C . ASP A 1 199 ? 15.841 -11.567 28.348 1.00 70.00 199 ASP A C 1
ATOM 1528 O O . ASP A 1 199 ? 15.144 -11.482 29.353 1.00 70.00 199 ASP A O 1
ATOM 1532 N N . GLU A 1 200 ? 17.119 -11.941 28.444 1.00 71.12 200 GLU A N 1
ATOM 1533 C CA . GLU A 1 200 ? 17.790 -12.294 29.704 1.00 71.12 200 GLU A CA 1
ATOM 1534 C C . GLU A 1 200 ? 18.276 -11.090 30.541 1.00 71.12 200 GLU A C 1
ATOM 1536 O O . GLU A 1 200 ? 18.901 -11.288 31.582 1.00 71.12 200 GLU A O 1
ATOM 1541 N N . VAL A 1 201 ? 18.023 -9.843 30.118 1.00 57.88 201 VAL A N 1
ATOM 1542 C CA . VAL A 1 201 ? 18.533 -8.630 30.805 1.00 57.88 201 VAL A CA 1
ATOM 1543 C C . VAL A 1 201 ? 17.423 -7.713 31.346 1.00 57.88 201 VAL A C 1
ATOM 1545 O O . VAL A 1 201 ? 17.653 -6.522 31.554 1.00 57.88 201 VAL A O 1
ATOM 1548 N N . LEU A 1 202 ? 16.223 -8.236 31.610 1.00 45.97 202 LEU A N 1
ATOM 1549 C CA . LEU A 1 202 ? 15.172 -7.500 32.333 1.00 45.97 202 LEU A CA 1
ATOM 1550 C C . LEU A 1 202 ? 14.770 -8.192 33.634 1.00 45.97 202 LEU A C 1
ATOM 1552 O O . LEU A 1 202 ? 14.427 -9.392 33.587 1.00 45.97 202 LEU A O 1
#

Secondary structure (DSSP, 8-state):
----------------S-TT-EEEEET-TTSHHHHHHHHH-TT-SEEEEE---HHHHHHHHHHHHHH------------------------------------HHHHHHHHHHHH--HHHHHHHH-S----TTS---------------------------------------------S-----------GGGPPPPGGG-

Organism: NCBI:txid122233

Radius of gyration: 30.54 Å; chains: 1; bounding box: 74×67×74 Å

pLDDT: mean 70.65, std 20.2, range [38.69, 98.12]

InterPro domains:
  IPR029063 S-adenosyl-L-methionine-dependent methyltransferase superfamily [G3DSA:3.40.50.150] (10-148)
  IPR029063 S-adenosyl-L-methionine-dependent methyltransferase superfamily [SSF53335] (19-70)